Protein AF-A0A973RUU7-F1 (afdb_monomer_lite)

Radius of gyration: 40.28 Å; chains: 1; bounding box: 76×40×116 Å

Secondary structure (DSSP, 8-state):
---SS-SEETTEE-SSEEE-TT-BTTTBSEEEETTS-EEESS----S----SS-EEEESSS--TT-EEEEEESS-EE-TTS-EE-SEEEEE-TTS-EEEEE-TTS------TTSS--------TT------------SSS-----------SS-TTS------------S-S--PPP--------SS--TT-------SSS----------TTS---------PPTT-----PPPPEEPPBPTTEEEESSS--EEEE-TTSEEEEE-EEEE-SEE-TTEE-BSSPPPGGG--SS-EEEEEEETTTEEEEEEE-TTS-EEEEESS-EES-EEE-TT-EEE--

Foldseek 3Di:
DDPPDHQDDVPAGPDQWDWDPPDDPLPDTKIQGRVRDIDGPDDDDPPDDPPDDKDWDFDGDDAELRTAKIAHCAWDADPRGQTDGHGIWGADSRSHTDADDHPPDHGQGPCVPPPDDGDDDDPPDDDDPPQDDDPPDPDPDDDDGWDFDDPPPDPPDDGDGFDDDPDDPDPDDDDDDGDRDDDDPDPDDVPDDDADADPDPDGDDDDFDDDPPDDGQAQDDDDQDPDPPFPPWDDWDAFAFAPQKDFDDPDGWTWGQGSSQKIFTWGKIKGAFKDAAFAWGGNDADPLSHAAPAWDWGWFAKPPRKTWIWIQHNRRIIGIGIPDIDHTIMDTRRSDMGHND

pLDDT: mean 74.27, std 23.44, range [32.44, 97.94]

Structure (mmCIF, 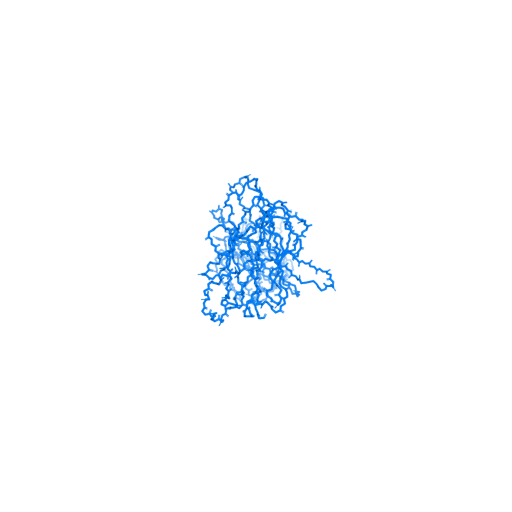N/CA/C/O backbone):
data_AF-A0A973RUU7-F1
#
_entry.id   AF-A0A973RUU7-F1
#
loop_
_atom_site.group_PDB
_atom_site.id
_atom_site.type_symbol
_atom_site.label_atom_id
_atom_site.label_alt_id
_atom_site.label_comp_id
_atom_site.label_asym_id
_atom_site.label_entity_id
_atom_site.label_seq_id
_atom_site.pdbx_PDB_ins_code
_atom_site.Cartn_x
_atom_site.Cartn_y
_atom_site.Cartn_z
_atom_site.occupancy
_atom_site.B_iso_or_equiv
_atom_site.auth_seq_id
_atom_site.auth_comp_id
_atom_site.auth_asym_id
_atom_site.auth_atom_id
_atom_site.pdbx_PDB_model_num
ATOM 1 N N . MET A 1 1 ? -28.116 15.299 70.129 1.00 61.19 1 MET A N 1
ATOM 2 C CA . MET A 1 1 ? -29.495 14.811 70.358 1.00 61.19 1 MET A CA 1
ATOM 3 C C . MET A 1 1 ? -29.500 13.308 70.130 1.00 61.19 1 MET A C 1
ATOM 5 O O . MET A 1 1 ? -29.006 12.887 69.094 1.00 61.19 1 MET A O 1
ATOM 9 N N . ALA A 1 2 ? -29.981 12.508 71.083 1.00 80.25 2 ALA A N 1
ATOM 10 C CA . ALA A 1 2 ? -30.156 11.068 70.884 1.00 80.25 2 ALA A CA 1
ATOM 11 C C . ALA A 1 2 ? -31.482 10.796 70.155 1.00 80.25 2 ALA A C 1
ATOM 13 O O . ALA A 1 2 ? -32.473 11.491 70.395 1.00 80.25 2 ALA A O 1
ATOM 14 N N . PHE A 1 3 ? -31.516 9.797 69.272 1.00 82.31 3 PHE A N 1
ATOM 15 C CA . PHE A 1 3 ? -32.772 9.341 68.677 1.00 82.31 3 PHE A CA 1
ATOM 16 C C . PHE A 1 3 ? -33.687 8.799 69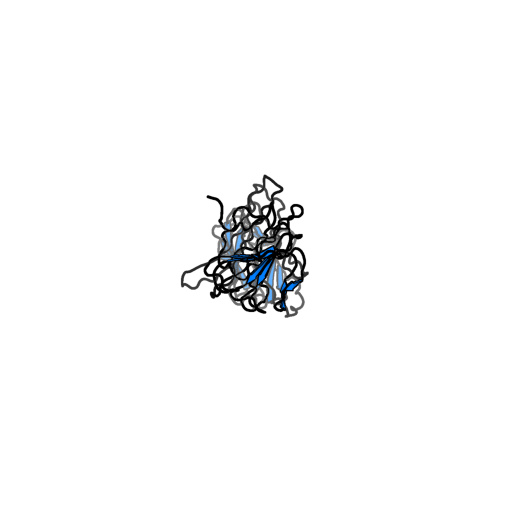.781 1.00 82.31 3 PHE A C 1
ATOM 18 O O . 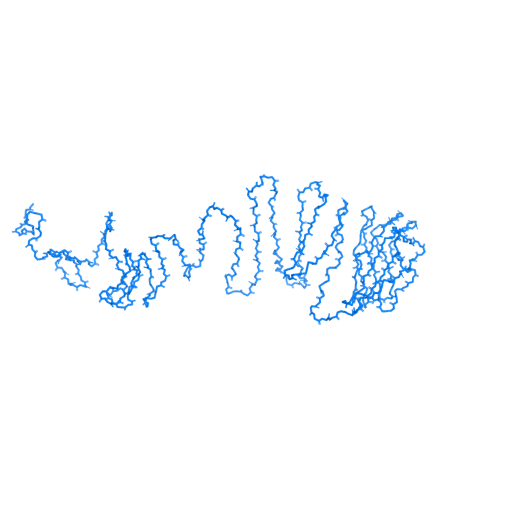PHE A 1 3 ? -33.264 7.954 70.564 1.00 82.31 3 PHE A O 1
ATOM 25 N N . ARG A 1 4 ? -34.960 9.227 69.819 1.00 86.19 4 ARG A N 1
ATOM 26 C CA . ARG A 1 4 ? -35.968 8.632 70.727 1.00 86.19 4 ARG A CA 1
ATOM 27 C C . ARG A 1 4 ? -36.166 7.139 70.473 1.00 86.19 4 ARG A C 1
ATOM 29 O O . ARG A 1 4 ? -36.599 6.413 71.358 1.00 86.19 4 ARG A O 1
ATOM 36 N N . ASN A 1 5 ? -35.860 6.701 69.257 1.00 87.56 5 ASN A N 1
ATOM 37 C CA . ASN A 1 5 ? -35.910 5.317 68.853 1.00 87.56 5 ASN A CA 1
ATOM 38 C C . ASN A 1 5 ? -34.569 4.920 68.223 1.00 87.56 5 ASN A C 1
ATOM 40 O O . ASN A 1 5 ? -34.303 5.249 67.068 1.00 87.56 5 ASN A O 1
ATOM 44 N N . GLN A 1 6 ? -33.707 4.269 69.003 1.00 92.12 6 GLN A N 1
ATOM 45 C CA . GLN A 1 6 ? -32.347 3.954 68.578 1.00 92.12 6 GLN A CA 1
ATOM 46 C C . GLN A 1 6 ? -32.368 2.866 67.483 1.00 92.12 6 GLN A C 1
ATOM 48 O O . GLN A 1 6 ? -32.962 1.803 67.690 1.00 92.12 6 GLN A O 1
ATOM 53 N N . PRO A 1 7 ? -31.759 3.105 66.304 1.00 91.12 7 PRO A N 1
ATOM 54 C CA . PRO A 1 7 ? -31.726 2.102 65.239 1.00 91.12 7 PRO A CA 1
ATOM 55 C C . PRO A 1 7 ? -30.731 0.968 65.527 1.00 91.12 7 PRO A C 1
ATOM 57 O O . PRO A 1 7 ? -30.893 -0.135 65.009 1.00 91.12 7 PRO A O 1
ATOM 60 N N . LEU A 1 8 ? -29.731 1.224 66.374 1.00 93.62 8 LEU A N 1
ATOM 61 C CA . LEU A 1 8 ? -28.644 0.302 66.692 1.00 93.62 8 LEU A CA 1
ATOM 62 C C . LEU A 1 8 ? -28.735 -0.221 68.132 1.00 93.62 8 LEU A C 1
ATOM 64 O O . LEU A 1 8 ? -29.134 0.521 69.030 1.00 93.62 8 LEU A O 1
ATOM 68 N N . ALA A 1 9 ? -28.272 -1.452 68.356 1.00 92.75 9 ALA A N 1
ATOM 69 C CA . ALA A 1 9 ? -27.848 -1.941 69.669 1.00 92.75 9 ALA A CA 1
ATOM 70 C C . ALA A 1 9 ? -26.372 -2.354 69.581 1.00 92.75 9 ALA A C 1
ATOM 72 O O . ALA A 1 9 ? -26.023 -3.344 68.935 1.00 92.75 9 ALA A O 1
ATOM 73 N N . GLY A 1 10 ? -25.492 -1.548 70.179 1.00 91.81 10 GLY A N 1
ATOM 74 C CA . GLY A 1 10 ? -24.055 -1.649 69.922 1.00 91.81 10 GLY A CA 1
ATOM 75 C C . GLY A 1 10 ? -23.749 -1.394 68.441 1.00 91.81 10 GLY A C 1
ATOM 76 O O . GLY A 1 10 ? -24.139 -0.359 67.905 1.00 91.81 10 GLY A O 1
ATOM 77 N N . ASN A 1 11 ? -23.102 -2.363 67.787 1.00 92.38 11 ASN A N 1
ATOM 78 C CA . ASN A 1 11 ? -22.692 -2.286 66.377 1.00 92.38 11 ASN A CA 1
ATOM 79 C C . ASN A 1 11 ? -23.705 -2.911 65.400 1.00 92.38 11 ASN A C 1
ATOM 81 O O . ASN A 1 11 ? -23.421 -3.011 64.209 1.00 92.38 11 ASN A O 1
ATOM 85 N N . TYR A 1 12 ? -24.869 -3.353 65.885 1.00 91.75 12 TYR A N 1
ATOM 86 C CA . TYR A 1 12 ? -25.848 -4.085 65.082 1.00 91.75 12 TYR A CA 1
ATOM 87 C C . TYR A 1 12 ? -27.110 -3.264 64.832 1.00 91.75 12 TYR A C 1
ATOM 89 O O . TYR A 1 12 ? -27.635 -2.619 65.743 1.00 91.75 12 TYR A O 1
ATOM 97 N N . LEU A 1 13 ? -27.643 -3.347 63.611 1.00 92.75 13 LEU A N 1
ATOM 98 C CA . LEU A 1 13 ? -28.957 -2.811 63.269 1.00 92.75 13 LEU A CA 1
ATOM 99 C C . LEU A 1 13 ? -30.054 -3.676 63.912 1.00 92.75 13 LEU A C 1
ATOM 101 O O . LEU A 1 13 ? -30.251 -4.827 63.534 1.00 92.75 13 LEU A O 1
ATOM 105 N N . VAL A 1 14 ? -30.799 -3.123 64.873 1.00 94.31 14 VAL A N 1
ATOM 106 C CA . VAL A 1 14 ? -31.907 -3.833 65.552 1.00 94.31 14 VAL A CA 1
ATOM 107 C C . VAL A 1 14 ? -33.272 -3.492 64.983 1.00 94.31 14 VAL A C 1
ATOM 109 O O . VAL A 1 14 ? -34.281 -4.058 65.395 1.00 94.31 14 VAL A O 1
ATOM 112 N N . ARG A 1 15 ? -33.348 -2.603 63.997 1.00 94.75 15 ARG A N 1
ATOM 113 C CA . ARG A 1 15 ? -34.567 -2.359 63.214 1.00 94.75 15 ARG A CA 1
ATOM 114 C C . ARG A 1 15 ? -34.582 -3.265 61.985 1.00 94.75 15 ARG A C 1
ATOM 116 O O . ARG A 1 15 ? -33.545 -3.811 61.629 1.00 94.75 15 ARG A O 1
ATOM 123 N N . ALA A 1 16 ? -35.759 -3.515 61.413 1.00 94.81 16 ALA A N 1
ATOM 124 C CA . ALA A 1 16 ? -35.856 -4.332 60.201 1.00 94.81 16 ALA A CA 1
ATOM 125 C C . ALA A 1 16 ? -35.124 -3.653 59.031 1.00 94.81 16 ALA A C 1
ATOM 127 O O . ALA A 1 16 ? -34.435 -4.324 58.272 1.00 94.81 16 ALA A O 1
ATOM 128 N N . ALA A 1 17 ? -35.211 -2.320 58.967 1.00 96.38 17 ALA A N 1
ATOM 129 C CA . ALA A 1 17 ? -34.499 -1.480 58.019 1.00 96.38 17 ALA A CA 1
ATOM 130 C C . ALA A 1 17 ? -34.316 -0.047 58.552 1.00 96.38 17 ALA A C 1
ATOM 132 O O . ALA A 1 17 ? -35.011 0.373 59.486 1.00 96.38 17 ALA A O 1
ATOM 133 N N . ILE A 1 18 ? -33.405 0.704 57.932 1.00 96.44 18 ILE A N 1
ATOM 134 C CA . ILE A 1 18 ? -33.376 2.173 57.929 1.00 96.44 18 ILE A CA 1
ATOM 135 C C . ILE A 1 18 ? -33.691 2.603 56.501 1.00 96.44 18 ILE A C 1
ATOM 137 O O . ILE A 1 18 ? -33.004 2.177 55.582 1.00 96.44 18 ILE A O 1
ATOM 141 N N . GLN A 1 19 ? -34.695 3.455 56.315 1.00 96.94 19 GLN A N 1
ATOM 142 C CA . GLN A 1 19 ? -35.144 3.858 54.986 1.00 96.94 19 GLN A CA 1
ATOM 143 C C . GLN A 1 19 ? -35.516 5.338 54.932 1.00 96.94 19 GLN A C 1
ATOM 145 O O . GLN A 1 19 ? -35.855 5.949 55.951 1.00 96.94 19 GLN A O 1
ATOM 150 N N . SER A 1 20 ? -35.479 5.910 53.733 1.00 97.19 20 SER A N 1
ATOM 151 C CA . SER A 1 20 ? -36.020 7.242 53.466 1.00 97.19 20 SER A CA 1
ATOM 152 C C . SER A 1 20 ? -37.540 7.277 53.636 1.00 97.19 20 SER A C 1
ATOM 154 O O . SER A 1 20 ? -38.219 6.281 53.394 1.00 97.19 20 SER A O 1
ATOM 156 N N . ILE A 1 21 ? -38.092 8.453 53.944 1.00 97.31 21 ILE A N 1
ATOM 157 C CA . ILE A 1 21 ? -39.543 8.646 54.106 1.00 97.31 21 ILE A CA 1
ATOM 158 C C . ILE A 1 21 ? -40.359 8.285 52.853 1.00 97.31 21 ILE A C 1
ATOM 160 O O . ILE A 1 21 ? -41.499 7.855 52.965 1.00 97.31 21 ILE A O 1
ATOM 164 N N . ASN A 1 22 ? -39.773 8.441 51.667 1.00 96.31 22 ASN A N 1
ATOM 165 C CA . ASN A 1 22 ? -40.394 8.187 50.369 1.00 96.31 22 ASN A CA 1
ATOM 166 C C . ASN A 1 22 ? -39.932 6.861 49.739 1.00 96.31 22 ASN A C 1
ATOM 168 O O . ASN A 1 22 ? -39.932 6.742 48.513 1.00 96.31 22 ASN A O 1
ATOM 172 N N . TYR A 1 23 ? -39.479 5.898 50.549 1.00 97.19 23 TYR A N 1
ATOM 173 C CA . TYR A 1 23 ? -39.034 4.609 50.026 1.00 97.19 23 TYR A CA 1
ATOM 174 C C . TYR A 1 23 ? -40.201 3.827 49.408 1.00 97.19 23 TYR A C 1
ATOM 176 O O . TYR A 1 23 ? -41.198 3.552 50.076 1.00 97.19 23 TYR A O 1
ATOM 184 N N . VAL A 1 24 ? -40.039 3.460 48.137 1.00 94.81 24 VAL A N 1
ATOM 185 C CA . VAL A 1 24 ? -40.873 2.515 47.391 1.00 94.81 24 VAL A CA 1
ATOM 186 C C . VAL A 1 24 ? -39.917 1.633 46.592 1.00 94.81 24 VAL A C 1
ATOM 188 O O . VAL A 1 24 ? -39.157 2.146 45.771 1.00 94.81 24 VAL A O 1
ATOM 191 N N . GLN A 1 25 ? -39.949 0.323 46.838 1.00 94.19 25 GLN A N 1
ATOM 192 C CA . GLN A 1 25 ? -39.036 -0.645 46.226 1.00 94.19 25 GLN A CA 1
ATOM 193 C C . GLN A 1 25 ? -39.027 -0.546 44.691 1.00 94.19 25 GLN A C 1
ATOM 195 O O . GLN A 1 25 ? -40.081 -0.521 44.054 1.00 94.19 25 GLN A O 1
ATOM 200 N N . GLY A 1 26 ? -37.833 -0.490 44.104 1.00 88.38 26 GLY A N 1
ATOM 201 C CA . GLY A 1 26 ? -37.574 -0.379 42.668 1.00 88.38 26 GLY A CA 1
ATOM 202 C C . GLY A 1 26 ? -37.938 0.969 42.040 1.00 88.38 26 GLY A C 1
ATOM 203 O O . GLY A 1 26 ? -37.830 1.102 40.822 1.00 88.38 26 GLY A O 1
ATOM 204 N N . LEU A 1 27 ? -38.404 1.947 42.828 1.00 90.19 27 LEU A N 1
ATOM 205 C CA . LEU A 1 27 ? -39.000 3.186 42.317 1.00 90.19 27 LEU A CA 1
ATOM 206 C C . LEU A 1 27 ? -38.404 4.453 42.937 1.00 90.19 27 LEU A C 1
ATOM 208 O O . LEU A 1 27 ? -37.897 5.304 42.211 1.00 90.19 27 LEU A O 1
ATOM 212 N N . THR A 1 28 ? -38.497 4.634 44.258 1.00 95.69 28 THR A N 1
ATOM 213 C CA . THR A 1 28 ? -38.076 5.883 44.918 1.00 95.69 28 THR A CA 1
ATOM 214 C C . THR A 1 28 ? -37.420 5.641 46.270 1.00 95.69 28 THR A C 1
ATOM 216 O O . THR A 1 28 ? -37.715 4.675 46.966 1.00 95.69 28 THR A O 1
ATOM 219 N N . GLY A 1 29 ? -36.557 6.573 46.686 1.00 96.62 29 GLY A N 1
ATOM 220 C CA . GLY A 1 29 ? -35.947 6.564 48.015 1.00 96.62 29 GLY A CA 1
ATOM 221 C C . GLY A 1 29 ? -34.765 5.599 48.159 1.00 96.62 29 GLY A C 1
ATOM 222 O O . GLY A 1 29 ? -34.062 5.301 47.193 1.00 96.62 29 GLY A O 1
ATOM 223 N N . TRP A 1 30 ? -34.502 5.177 49.393 1.00 97.62 30 TRP A N 1
ATOM 224 C CA . TRP A 1 30 ? -33.468 4.203 49.733 1.00 97.62 30 TRP A CA 1
ATOM 225 C C . TRP A 1 30 ? -33.828 3.406 50.990 1.00 97.62 30 TRP A C 1
ATOM 227 O O . TRP A 1 30 ? -34.550 3.911 51.854 1.00 97.62 30 TRP A O 1
ATOM 237 N N . THR A 1 31 ? -33.280 2.197 51.113 1.00 97.75 31 THR A N 1
ATOM 238 C CA . THR A 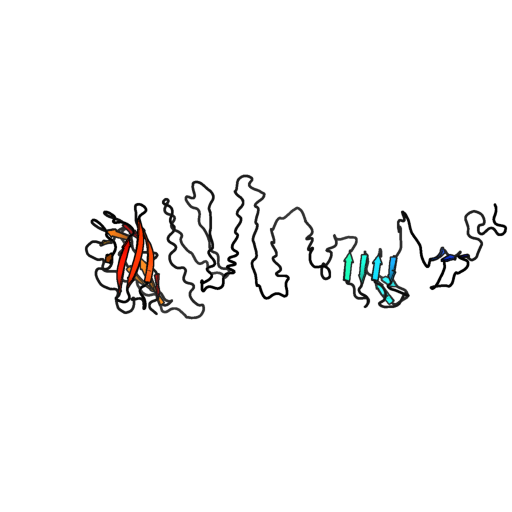1 31 ? -33.337 1.362 52.321 1.00 97.75 31 THR A CA 1
ATOM 239 C C . THR A 1 31 ? -32.002 0.658 52.581 1.00 97.75 31 THR A C 1
ATOM 241 O O . THR A 1 31 ? -31.270 0.329 51.650 1.00 97.75 31 THR A O 1
ATOM 244 N N . ILE A 1 32 ? -31.694 0.415 53.855 1.00 96.94 32 ILE A N 1
ATOM 245 C CA . ILE A 1 32 ? -30.642 -0.486 54.338 1.00 96.94 32 ILE A CA 1
ATOM 246 C C . ILE A 1 32 ? -31.315 -1.461 55.302 1.00 96.94 32 ILE A C 1
ATOM 248 O O . ILE A 1 32 ? -31.778 -1.064 56.377 1.00 96.94 32 ILE A O 1
ATOM 252 N N . ASN A 1 33 ? -31.380 -2.727 54.918 1.00 96.38 33 ASN A N 1
ATOM 253 C CA . ASN A 1 33 ? -32.105 -3.766 55.634 1.00 96.38 33 ASN A CA 1
ATOM 254 C C . ASN A 1 33 ? -31.181 -4.521 56.600 1.00 96.38 33 ASN A C 1
ATOM 256 O O . ASN A 1 33 ? -29.958 -4.556 56.446 1.00 96.38 33 ASN A O 1
ATOM 260 N N . ARG A 1 34 ? -31.768 -5.153 57.622 1.00 94.62 34 ARG A N 1
ATOM 261 C CA . ARG A 1 34 ? -31.019 -5.928 58.629 1.00 94.62 34 ARG A CA 1
ATOM 262 C C . ARG A 1 34 ? -30.284 -7.135 58.042 1.00 94.62 34 ARG A C 1
ATOM 264 O O . ARG A 1 34 ? -29.276 -7.554 58.598 1.00 94.62 34 ARG A O 1
ATOM 271 N N . ASP A 1 35 ? -30.785 -7.685 56.945 1.00 93.88 35 ASP A N 1
ATOM 272 C CA . ASP A 1 35 ? -30.177 -8.818 56.242 1.00 93.88 35 ASP A CA 1
ATOM 273 C C . ASP A 1 35 ? -28.949 -8.430 55.395 1.00 93.88 35 ASP A C 1
ATOM 275 O O . ASP A 1 35 ? -28.329 -9.295 54.783 1.00 93.88 35 ASP A O 1
ATOM 279 N N . GLY A 1 36 ? -28.577 -7.143 55.378 1.00 91.50 36 GLY A N 1
ATOM 280 C CA . GLY A 1 36 ? -27.445 -6.614 54.619 1.00 91.50 36 GLY A CA 1
ATOM 281 C C . GLY A 1 36 ? -27.799 -6.171 53.201 1.00 91.50 36 GLY A C 1
ATOM 282 O O . GLY A 1 36 ? -26.963 -5.549 52.545 1.00 91.50 36 GLY A O 1
ATOM 283 N N . SER A 1 37 ? -29.023 -6.431 52.730 1.00 93.56 37 SER A N 1
ATOM 284 C CA . SER A 1 37 ? -29.492 -5.867 51.467 1.00 93.56 37 SER A CA 1
ATOM 285 C C . SER A 1 37 ? -29.702 -4.359 51.600 1.00 93.56 37 SER A C 1
ATOM 287 O O . SER A 1 37 ? -30.069 -3.835 52.655 1.00 93.56 37 SER A O 1
ATOM 289 N N . ALA A 1 38 ? -29.447 -3.640 50.516 1.00 95.50 38 ALA A N 1
ATOM 290 C CA . ALA A 1 38 ? -29.680 -2.212 50.450 1.00 95.50 38 ALA A CA 1
ATOM 291 C C . ALA A 1 38 ? -30.120 -1.830 49.042 1.00 95.50 38 ALA A C 1
ATOM 293 O O . ALA A 1 38 ? -29.691 -2.431 48.056 1.00 95.50 38 ALA A O 1
ATOM 294 N N . GLU A 1 39 ? -30.962 -0.812 48.960 1.00 95.12 39 GLU A N 1
ATOM 295 C CA . GLU A 1 39 ? -31.453 -0.267 47.706 1.00 95.12 39 GLU A CA 1
ATOM 296 C C . GLU A 1 39 ? -31.326 1.248 47.760 1.00 95.12 39 GLU A C 1
ATOM 298 O O . GLU A 1 39 ? -31.718 1.874 48.745 1.00 95.12 39 GLU A O 1
ATOM 303 N N . PHE A 1 40 ? -30.783 1.842 46.704 1.00 95.81 40 PHE A N 1
ATOM 304 C CA . PHE A 1 40 ? -30.658 3.286 46.579 1.00 95.81 40 PHE A CA 1
ATOM 305 C C . PHE A 1 40 ? -31.116 3.694 45.184 1.00 95.81 40 PHE A C 1
ATOM 307 O O . PHE A 1 40 ? -30.494 3.298 44.201 1.00 95.81 40 PHE A O 1
ATOM 314 N N . ASN A 1 41 ? -32.148 4.534 45.086 1.00 92.56 41 ASN A N 1
ATOM 315 C CA . ASN A 1 41 ? -32.560 5.103 43.799 1.00 92.56 41 ASN A CA 1
ATOM 316 C C . ASN A 1 41 ? -31.479 6.029 43.205 1.00 92.56 41 ASN A C 1
ATOM 318 O O . ASN A 1 41 ? -31.345 6.182 41.995 1.00 92.56 41 ASN A O 1
ATOM 322 N N . SER A 1 42 ? -30.697 6.688 44.061 1.00 89.69 42 SER A N 1
ATOM 323 C CA . SER A 1 42 ? -29.541 7.489 43.657 1.00 89.69 42 SER A CA 1
ATOM 324 C C . SER A 1 42 ? -28.503 7.479 44.768 1.00 89.69 42 SER A C 1
ATOM 326 O O . SER A 1 42 ? -28.818 7.767 45.922 1.00 89.69 42 SER A O 1
ATOM 328 N N . VAL A 1 43 ? -27.258 7.164 44.422 1.00 92.94 43 VAL A N 1
ATOM 329 C CA . VAL A 1 43 ? -26.141 7.152 45.367 1.00 92.94 43 VAL A CA 1
ATOM 330 C C . VAL A 1 43 ? -24.897 7.726 44.702 1.00 92.94 43 VAL A C 1
ATOM 332 O O . VAL A 1 43 ? -24.585 7.420 43.556 1.00 92.94 43 VAL A O 1
ATOM 335 N N . THR A 1 44 ? -24.176 8.583 45.420 1.00 89.38 44 THR A N 1
ATOM 336 C CA . THR A 1 44 ? -22.814 8.978 45.049 1.00 89.38 44 THR A CA 1
ATOM 337 C C . THR A 1 44 ? -21.852 8.203 45.931 1.00 89.38 44 THR A C 1
ATOM 339 O O . THR A 1 44 ? -21.822 8.411 47.143 1.00 89.38 44 THR A O 1
ATOM 342 N N . ILE A 1 45 ? -21.059 7.323 45.329 1.00 87.62 45 ILE A N 1
ATOM 343 C CA . ILE A 1 45 ? -20.068 6.517 46.039 1.00 87.62 45 ILE A CA 1
ATOM 344 C C . ILE A 1 45 ? -18.697 7.180 45.860 1.00 87.62 45 ILE A C 1
ATOM 346 O O . ILE A 1 45 ? -18.250 7.385 44.734 1.00 87.62 45 ILE A O 1
ATOM 350 N N . ARG A 1 46 ? -18.025 7.547 46.958 1.00 87.88 46 ARG A N 1
ATOM 351 C CA . ARG A 1 46 ? -16.704 8.202 46.933 1.00 87.88 46 ARG A CA 1
ATOM 352 C C . ARG A 1 46 ? -15.651 7.287 47.544 1.00 87.88 46 ARG A C 1
ATOM 354 O O . ARG A 1 46 ? -15.865 6.770 48.634 1.00 87.88 46 ARG A O 1
ATOM 361 N N . GLY A 1 47 ? -14.521 7.116 46.856 1.00 82.69 47 GLY A N 1
ATOM 362 C CA . GLY A 1 47 ? -13.373 6.351 47.362 1.00 82.69 47 GLY A CA 1
ATOM 363 C C . GLY A 1 47 ? -13.644 4.862 47.614 1.00 82.69 47 GLY A C 1
ATOM 364 O O . GLY A 1 47 ? -12.936 4.250 48.406 1.00 82.69 47 GLY A O 1
ATOM 365 N N . ALA A 1 48 ? -14.674 4.279 46.996 1.00 75.88 48 ALA A N 1
ATOM 366 C CA . ALA A 1 48 ? -14.995 2.876 47.215 1.00 75.88 48 ALA A CA 1
ATOM 367 C C . ALA A 1 48 ? -14.067 1.939 46.445 1.00 75.88 48 ALA A C 1
ATOM 369 O O . ALA A 1 48 ? -13.638 2.223 45.327 1.00 75.88 48 ALA A O 1
ATOM 370 N N . THR A 1 49 ? -13.839 0.781 47.050 1.00 72.50 49 THR A N 1
ATOM 371 C CA . THR A 1 49 ? -13.265 -0.400 46.415 1.00 72.50 49 THR A CA 1
ATOM 372 C C . THR A 1 49 ? -14.300 -1.515 46.490 1.00 72.50 49 THR A C 1
ATOM 374 O O . THR A 1 49 ? -14.826 -1.827 47.559 1.00 72.50 49 THR A O 1
ATOM 377 N N . THR A 1 50 ? -14.635 -2.114 45.352 1.00 73.25 50 THR A N 1
ATOM 378 C CA . THR A 1 50 ? -15.414 -3.352 45.316 1.00 73.25 50 THR A CA 1
ATOM 379 C C . THR A 1 50 ? -14.449 -4.507 45.563 1.00 73.25 50 THR A C 1
ATOM 381 O O . THR A 1 50 ? -13.755 -4.959 44.662 1.00 73.25 50 THR A O 1
ATOM 384 N N . SER A 1 51 ? -14.340 -4.947 46.819 1.00 68.75 51 SER A N 1
ATOM 385 C CA . SER A 1 51 ? -13.397 -6.012 47.199 1.00 68.75 51 SER A CA 1
ATOM 386 C C . SER A 1 51 ? -13.832 -7.387 46.672 1.00 68.75 51 SER A C 1
ATOM 388 O O . SER A 1 51 ? -12.991 -8.226 46.360 1.00 68.75 51 SER A O 1
ATOM 390 N N . GLN A 1 52 ? -15.146 -7.622 46.545 1.00 77.62 52 GLN A N 1
ATOM 391 C CA . GLN A 1 52 ? -15.729 -8.881 46.069 1.00 77.62 52 GLN A CA 1
ATOM 392 C C . GLN A 1 52 ? -17.102 -8.643 45.424 1.00 77.62 52 GLN A C 1
ATOM 394 O O . GLN A 1 52 ? -17.796 -7.686 45.768 1.00 77.62 52 GLN A O 1
ATOM 399 N N . GLY A 1 53 ? -17.506 -9.547 44.529 1.00 86.44 53 GLY A N 1
ATOM 400 C CA . GLY A 1 53 ? -18.855 -9.598 43.961 1.00 86.44 53 GLY A CA 1
ATOM 401 C C . GLY A 1 53 ? -18.939 -9.240 42.479 1.00 86.44 53 GLY A C 1
ATOM 402 O O . GLY A 1 53 ? -17.934 -9.024 41.808 1.00 86.44 53 GLY A O 1
ATOM 403 N N . VAL A 1 54 ? -20.170 -9.217 41.973 1.00 91.81 54 VAL A N 1
ATOM 404 C CA . VAL A 1 54 ? -20.502 -8.892 40.583 1.00 91.81 54 VAL A CA 1
ATOM 405 C C . VAL A 1 54 ? -21.166 -7.517 40.556 1.00 91.81 54 VAL A C 1
ATOM 407 O O . VAL A 1 54 ? -22.119 -7.283 41.297 1.00 91.81 54 VAL A O 1
ATOM 410 N N . SER A 1 55 ? -20.682 -6.608 39.711 1.00 93.38 55 SER A N 1
ATOM 411 C CA . SER A 1 55 ? -21.355 -5.331 39.432 1.00 93.38 55 SER A CA 1
ATOM 412 C C . SER A 1 55 ? -22.050 -5.413 38.081 1.00 93.38 55 SER A C 1
ATOM 414 O O . SER A 1 55 ? -21.389 -5.595 37.060 1.00 93.38 55 SER A O 1
ATOM 416 N N . LEU A 1 56 ? -23.377 -5.304 38.084 1.00 94.19 56 LEU A N 1
ATOM 417 C CA . LEU A 1 56 ? -24.220 -5.370 36.891 1.00 94.19 56 LEU A CA 1
ATOM 418 C C . LEU A 1 56 ? -24.909 -4.023 36.693 1.00 94.19 56 LEU A C 1
ATOM 420 O O . LEU A 1 56 ? -25.514 -3.492 37.625 1.00 94.19 56 LEU A O 1
ATOM 424 N N . TYR A 1 57 ? -24.823 -3.486 35.482 1.00 94.38 57 TYR A N 1
ATOM 425 C CA . TYR A 1 57 ? -25.408 -2.203 35.112 1.00 94.38 57 TYR A CA 1
ATOM 426 C C . TYR A 1 57 ? -26.455 -2.434 34.029 1.00 94.38 57 TYR A C 1
ATOM 428 O O . TYR A 1 57 ? -26.173 -3.105 33.036 1.00 94.38 57 TYR A O 1
ATOM 436 N N . TYR A 1 58 ? -27.643 -1.860 34.209 1.00 94.12 58 TYR A N 1
ATOM 437 C CA . TYR A 1 58 ? -28.778 -2.007 33.297 1.00 94.12 58 TYR A CA 1
ATOM 438 C C . TYR A 1 58 ? -29.212 -0.648 32.757 1.00 94.12 58 TYR A C 1
ATOM 440 O O . TYR A 1 58 ? -29.090 0.370 33.440 1.00 94.12 58 TYR A O 1
ATOM 448 N N . ASN A 1 59 ? -29.763 -0.642 31.548 1.00 92.62 59 ASN A N 1
ATOM 449 C CA . ASN A 1 59 ? -30.515 0.491 31.029 1.00 92.62 59 ASN A CA 1
ATOM 450 C C . ASN A 1 59 ? -32.003 0.312 31.374 1.00 92.62 59 ASN A C 1
ATOM 452 O O . ASN A 1 59 ? -32.733 -0.368 30.656 1.00 92.62 59 ASN A O 1
ATOM 456 N N . GLY A 1 60 ? -32.439 0.891 32.495 1.00 90.12 60 GLY A N 1
ATOM 457 C CA . GLY A 1 60 ? -33.810 0.774 33.003 1.00 90.12 60 GLY A CA 1
ATOM 458 C C . GLY A 1 60 ? -33.986 -0.338 34.043 1.00 90.12 60 GLY A C 1
ATOM 459 O O . GLY A 1 60 ? -33.040 -0.707 34.740 1.00 90.12 60 GLY A O 1
ATOM 460 N N . ALA A 1 61 ? -35.216 -0.847 34.177 1.00 87.94 61 ALA A N 1
ATOM 461 C CA . ALA A 1 61 ? -35.526 -1.925 35.113 1.00 87.94 61 ALA A CA 1
ATOM 462 C C . ALA A 1 61 ? -34.761 -3.212 34.732 1.00 87.94 61 ALA A C 1
ATOM 464 O O . ALA A 1 61 ? -34.738 -3.566 33.546 1.00 87.94 61 ALA A O 1
ATOM 465 N N . PRO A 1 62 ? -34.154 -3.926 35.699 1.00 92.94 62 PRO A N 1
ATOM 466 C CA . PRO A 1 62 ? -33.474 -5.186 35.424 1.00 92.94 62 PRO A CA 1
ATOM 467 C C . PRO A 1 62 ? -34.404 -6.216 34.765 1.00 92.94 62 PRO A C 1
ATOM 469 O O . PRO A 1 62 ? -35.448 -6.573 35.306 1.00 92.94 62 PRO A O 1
ATOM 472 N N . ALA A 1 63 ? -34.022 -6.668 33.573 1.00 93.69 63 ALA A N 1
ATOM 473 C CA . ALA A 1 63 ? -34.714 -7.676 32.776 1.00 93.69 63 ALA A CA 1
ATOM 474 C C . ALA A 1 63 ? -33.719 -8.320 31.794 1.00 93.69 63 ALA A C 1
ATOM 476 O O . ALA A 1 63 ? -32.610 -7.806 31.604 1.00 93.69 63 ALA A O 1
ATOM 477 N N . ASN A 1 64 ? -34.103 -9.429 31.157 1.00 94.00 64 ASN A N 1
ATOM 478 C CA . ASN A 1 64 ? -33.284 -10.049 30.114 1.00 94.00 64 ASN A CA 1
ATOM 479 C C . ASN A 1 64 ? -33.089 -9.079 28.932 1.00 94.00 64 ASN A C 1
ATOM 481 O O . ASN A 1 64 ? -34.063 -8.518 28.432 1.00 94.00 64 ASN A O 1
ATOM 485 N N . GLY A 1 65 ? -31.847 -8.878 28.496 1.00 92.50 65 GLY A N 1
ATOM 486 C CA . GLY A 1 65 ? -31.470 -7.963 27.412 1.00 92.50 65 GLY A CA 1
ATOM 487 C C . GLY A 1 65 ? -31.200 -6.514 27.836 1.00 92.50 65 GLY A C 1
ATOM 488 O O . GLY A 1 65 ? -30.641 -5.759 27.045 1.00 92.50 65 GLY A O 1
ATOM 489 N N . ASN A 1 66 ? -31.523 -6.124 29.076 1.00 94.44 66 ASN A N 1
ATOM 490 C CA . ASN A 1 66 ? -31.333 -4.743 29.549 1.00 94.44 66 ASN A CA 1
ATOM 491 C C . ASN A 1 66 ? -29.947 -4.474 30.158 1.00 94.44 66 ASN A C 1
ATOM 493 O O . ASN A 1 66 ? -29.641 -3.324 30.480 1.00 94.44 66 ASN A O 1
ATOM 497 N N . MET A 1 67 ? -29.119 -5.502 30.368 1.00 95.25 67 MET A N 1
ATOM 498 C CA . MET A 1 67 ? -27.760 -5.335 30.893 1.00 95.25 67 MET A CA 1
ATOM 499 C C . MET A 1 67 ? -26.891 -4.603 29.863 1.00 95.25 67 MET A C 1
ATOM 501 O O . MET A 1 67 ? -26.836 -5.026 28.717 1.00 95.25 67 MET A O 1
ATOM 505 N N . ILE A 1 68 ? -26.212 -3.526 30.272 1.00 95.25 68 ILE A N 1
ATOM 506 C CA . ILE A 1 68 ? -25.323 -2.701 29.427 1.00 95.25 68 ILE A CA 1
ATOM 507 C C . ILE A 1 68 ? -23.851 -2.804 29.824 1.00 95.25 68 ILE A C 1
ATOM 509 O O . ILE A 1 68 ? -22.974 -2.557 28.997 1.00 95.25 68 ILE A O 1
ATOM 513 N N . ALA A 1 69 ? -23.558 -3.205 31.064 1.00 95.12 69 ALA A N 1
ATOM 514 C CA . ALA A 1 69 ? -22.201 -3.520 31.488 1.00 95.12 69 ALA A CA 1
ATOM 515 C C . ALA A 1 69 ? -22.174 -4.534 32.637 1.00 95.12 69 ALA A C 1
ATOM 517 O O . ALA A 1 69 ? -23.092 -4.591 33.456 1.00 95.12 69 ALA A O 1
ATOM 518 N N . SER A 1 70 ? -21.089 -5.302 32.722 1.00 95.19 70 SER A N 1
ATOM 519 C CA . SER A 1 70 ? -20.812 -6.218 33.831 1.00 95.19 70 SER A CA 1
ATOM 520 C C . SER A 1 70 ? -19.345 -6.148 34.241 1.00 95.19 70 SER A C 1
ATOM 522 O O . SER A 1 70 ? -18.478 -6.103 33.372 1.00 95.19 70 SER A O 1
ATOM 524 N N . ILE A 1 71 ? -19.069 -6.200 35.542 1.00 93.44 71 ILE A N 1
ATOM 525 C CA . ILE A 1 71 ? -17.732 -6.389 36.119 1.00 93.44 71 ILE A CA 1
ATOM 526 C C . ILE A 1 71 ? -17.822 -7.593 37.054 1.00 93.44 71 ILE A C 1
ATOM 528 O O . ILE A 1 71 ? -18.485 -7.508 38.091 1.00 93.44 71 ILE A O 1
ATOM 532 N N . ALA A 1 72 ? -17.208 -8.716 36.680 1.00 93.00 72 ALA A N 1
ATOM 533 C CA . ALA A 1 72 ? -17.361 -9.974 37.408 1.00 93.00 72 ALA A CA 1
ATOM 534 C C . ALA A 1 72 ? -16.029 -10.731 37.574 1.00 93.00 72 ALA A C 1
ATOM 536 O O . ALA A 1 72 ? -15.283 -10.881 36.607 1.00 93.00 72 ALA A O 1
ATOM 537 N N . PRO A 1 73 ? -15.729 -11.285 38.763 1.00 91.19 73 PRO A N 1
ATOM 538 C CA . PRO A 1 73 ? -14.537 -12.108 38.976 1.00 91.19 73 PRO A CA 1
ATOM 539 C C . PRO A 1 73 ? -14.649 -13.507 38.346 1.00 91.19 73 PRO A C 1
ATOM 541 O O . PRO A 1 73 ? -13.630 -14.167 38.162 1.00 91.19 73 PRO A O 1
ATOM 544 N N . ALA A 1 74 ? -15.861 -13.952 38.000 1.00 92.38 74 ALA A N 1
ATOM 545 C CA . ALA A 1 74 ? -16.152 -15.203 37.306 1.00 92.38 74 ALA A CA 1
ATOM 546 C C . ALA A 1 74 ? -17.359 -15.012 36.372 1.00 92.38 74 ALA A C 1
ATOM 548 O O . ALA A 1 74 ? -18.198 -14.144 36.616 1.00 92.38 74 ALA A O 1
ATOM 549 N N . ALA A 1 75 ? -17.451 -15.818 35.313 1.00 95.00 75 ALA A N 1
ATOM 550 C CA . ALA A 1 75 ? -18.619 -15.816 34.435 1.00 95.00 75 ALA A CA 1
ATOM 551 C C . ALA A 1 75 ? -19.856 -16.390 35.150 1.00 95.00 75 ALA A C 1
ATOM 553 O O . ALA A 1 75 ? -19.727 -17.263 36.010 1.00 95.00 75 ALA A O 1
ATOM 554 N N . GLY A 1 76 ? -21.052 -15.936 34.773 1.00 95.62 76 GLY A N 1
ATOM 555 C CA . GLY A 1 76 ? -22.304 -16.381 35.383 1.00 95.62 76 GLY A CA 1
ATOM 556 C C . GLY A 1 76 ? -23.554 -15.902 34.646 1.00 95.62 76 GLY A C 1
ATOM 557 O O . GLY A 1 76 ? -23.500 -15.412 33.517 1.00 95.62 76 GLY A O 1
ATOM 558 N N . THR A 1 77 ? -24.705 -16.078 35.288 1.00 96.19 77 THR A N 1
ATOM 559 C CA . THR A 1 77 ? -26.013 -15.593 34.824 1.00 96.19 77 THR A CA 1
ATOM 560 C C . THR A 1 77 ? -26.713 -14.917 35.995 1.00 96.19 77 THR A C 1
ATOM 562 O O . THR A 1 77 ? -26.608 -15.392 37.127 1.00 96.19 77 THR A O 1
ATOM 565 N N . ASP A 1 78 ? -27.340 -13.767 35.763 1.00 95.25 78 ASP A N 1
ATOM 566 C CA . ASP A 1 78 ? -28.086 -13.058 36.806 1.00 95.25 78 ASP A CA 1
ATOM 567 C C . ASP A 1 78 ? -29.475 -13.691 37.048 1.00 95.25 78 ASP A C 1
ATOM 569 O O . ASP A 1 78 ? -29.867 -14.657 36.392 1.00 95.25 78 ASP A O 1
ATOM 573 N N . ALA A 1 79 ? -30.246 -13.137 37.988 1.00 94.25 79 ALA A N 1
ATOM 574 C CA . ALA A 1 79 ? -31.604 -13.605 38.282 1.00 94.25 79 ALA A CA 1
ATOM 575 C C . ALA A 1 79 ? -32.619 -13.342 37.146 1.00 94.25 79 ALA A C 1
ATOM 577 O O . ALA A 1 79 ? -33.738 -13.849 37.200 1.00 94.25 79 ALA A O 1
ATOM 578 N N . TYR A 1 80 ? -32.243 -12.560 36.132 1.00 94.25 80 TYR A N 1
ATOM 579 C CA . TYR A 1 80 ? -33.086 -12.161 35.005 1.00 94.25 80 TYR A CA 1
ATOM 580 C C . TYR A 1 80 ? -32.725 -12.899 33.704 1.00 94.25 80 TYR A C 1
ATOM 582 O O . TYR A 1 80 ? -33.373 -12.674 32.684 1.00 94.25 80 TYR A O 1
ATOM 590 N N . GLY A 1 81 ? -31.727 -13.791 33.729 1.00 95.44 81 GLY A N 1
ATOM 591 C CA . GLY A 1 81 ? -31.284 -14.588 32.582 1.00 95.44 81 GLY A CA 1
ATOM 592 C C . GLY A 1 81 ? -30.162 -13.965 31.742 1.00 95.44 81 GLY A C 1
ATOM 593 O O . GLY A 1 81 ? -29.789 -14.552 30.725 1.00 95.44 81 GLY A O 1
ATOM 594 N N . ASN A 1 82 ? -29.584 -12.826 32.140 1.00 94.44 82 ASN A N 1
ATOM 595 C CA . ASN A 1 82 ? -28.474 -12.216 31.405 1.00 94.44 82 ASN A CA 1
ATOM 596 C C . ASN A 1 82 ? -27.154 -12.938 31.707 1.00 94.44 82 ASN A C 1
ATOM 598 O O . ASN A 1 82 ? -26.723 -13.018 32.859 1.00 94.44 82 ASN A O 1
ATOM 602 N N . ALA A 1 83 ? -26.469 -13.416 30.666 1.00 95.19 83 ALA A N 1
ATOM 603 C CA . ALA A 1 83 ? -25.169 -14.068 30.797 1.00 95.19 83 ALA A CA 1
ATOM 604 C C . ALA A 1 83 ? -24.012 -13.055 30.787 1.00 95.19 83 ALA A C 1
ATOM 606 O O . ALA A 1 83 ? -23.798 -12.360 29.788 1.00 95.19 83 ALA A O 1
ATOM 607 N N . TYR A 1 84 ? -23.179 -13.057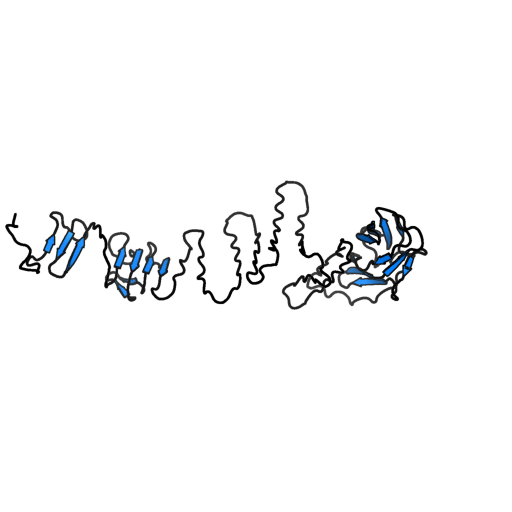 31.828 1.00 94.94 84 TYR A N 1
ATOM 608 C CA . TYR A 1 84 ? -21.987 -12.208 31.934 1.00 94.94 84 TYR A CA 1
ATOM 609 C C . TYR A 1 84 ? -20.684 -13.028 31.968 1.00 94.94 84 TYR A C 1
ATOM 611 O O . TYR A 1 84 ? -20.658 -14.125 32.527 1.00 94.94 84 TYR A O 1
ATOM 619 N N . PRO A 1 85 ? -19.594 -12.557 31.335 1.00 94.00 85 PRO A N 1
ATOM 620 C CA . PRO A 1 85 ? -18.289 -13.207 31.385 1.00 94.00 85 PRO A CA 1
ATOM 621 C C . PRO A 1 85 ? -17.513 -12.813 32.648 1.00 94.00 85 PRO A C 1
ATOM 623 O O . PRO A 1 85 ? -17.885 -11.884 33.359 1.00 94.00 85 PRO A O 1
ATOM 626 N N . GLN A 1 86 ? -16.392 -13.493 32.881 1.00 92.38 86 GLN A N 1
ATOM 627 C CA . GLN A 1 86 ? -15.338 -12.989 33.757 1.00 92.38 86 GLN A CA 1
ATOM 628 C C . GLN A 1 86 ? -14.702 -11.728 33.139 1.00 92.38 86 GLN A C 1
ATOM 630 O O . GLN A 1 86 ? -14.499 -11.667 31.926 1.00 92.38 86 GLN A O 1
ATOM 635 N N . GLY A 1 87 ? -14.363 -10.747 33.976 1.00 91.19 87 GLY A N 1
ATOM 636 C CA . GLY A 1 87 ? -13.774 -9.469 33.579 1.00 91.19 87 GLY A CA 1
ATOM 637 C C . GLY A 1 87 ? -14.800 -8.342 33.451 1.00 91.19 87 GLY A C 1
ATOM 638 O O . GLY A 1 87 ? -15.852 -8.365 34.095 1.00 91.19 87 GLY A O 1
ATOM 639 N N . ILE A 1 88 ? -14.471 -7.336 32.639 1.00 91.75 88 ILE A N 1
ATOM 640 C CA . ILE A 1 88 ? -15.360 -6.215 32.309 1.00 91.75 88 ILE A CA 1
ATOM 641 C C . ILE A 1 88 ? -15.958 -6.474 30.924 1.00 91.75 88 ILE A C 1
ATOM 643 O O . ILE A 1 88 ? -15.233 -6.785 29.980 1.00 91.75 88 ILE A O 1
ATOM 647 N N . ALA A 1 89 ? -17.271 -6.333 30.785 1.00 92.06 89 ALA A N 1
ATOM 648 C CA . ALA A 1 89 ? -17.949 -6.432 29.498 1.00 92.06 89 ALA A CA 1
ATOM 649 C C . ALA A 1 89 ? -18.962 -5.306 29.320 1.00 92.06 89 ALA A C 1
ATOM 651 O O . ALA A 1 89 ? -19.581 -4.873 30.293 1.00 92.06 89 ALA A O 1
ATOM 652 N N . THR A 1 90 ? -19.143 -4.869 28.075 1.00 93.88 90 THR A N 1
ATOM 653 C CA . THR A 1 90 ? -20.223 -3.963 27.663 1.00 93.88 90 THR A CA 1
ATOM 654 C C . THR A 1 90 ? -21.159 -4.673 26.695 1.00 93.88 90 THR A C 1
ATOM 656 O O . THR A 1 90 ? -20.756 -5.607 25.994 1.00 93.88 90 THR A O 1
ATOM 659 N N . TYR A 1 91 ? -22.416 -4.241 26.672 1.00 91.38 91 TYR A N 1
ATOM 660 C CA . TYR A 1 91 ? -23.469 -4.822 25.848 1.00 91.38 91 TYR A CA 1
ATOM 661 C C . TYR A 1 91 ? -24.250 -3.706 25.154 1.00 91.38 91 TYR A C 1
ATOM 663 O O . TYR A 1 91 ? -24.412 -2.612 25.703 1.00 91.38 91 TYR A O 1
ATOM 671 N N . ASN A 1 92 ? -24.768 -3.982 23.960 1.00 87.62 92 ASN A N 1
ATOM 672 C CA . ASN A 1 92 ? -25.740 -3.103 23.320 1.00 87.62 92 ASN A CA 1
ATOM 673 C C . ASN A 1 92 ? -27.137 -3.281 23.944 1.00 87.62 92 ASN A C 1
ATOM 675 O O . ASN A 1 92 ? -27.380 -4.203 24.719 1.00 87.62 92 ASN A O 1
ATOM 679 N N . GLY A 1 93 ? -28.090 -2.427 23.557 1.00 79.00 93 GLY A N 1
ATOM 680 C CA . GLY A 1 93 ? -29.479 -2.493 24.037 1.00 79.00 93 GLY A CA 1
ATOM 681 C C . GLY A 1 93 ? -30.266 -3.755 23.645 1.00 79.00 93 GLY A C 1
ATOM 682 O O . GLY A 1 93 ? -31.452 -3.825 23.938 1.00 79.00 93 GLY A O 1
ATOM 683 N N . ALA A 1 94 ? -29.640 -4.727 22.971 1.00 82.00 94 ALA A N 1
ATOM 684 C CA . ALA A 1 94 ? -30.200 -6.047 22.680 1.00 82.00 94 ALA A CA 1
ATOM 685 C C . ALA A 1 94 ? -29.536 -7.166 23.514 1.00 82.00 94 ALA A C 1
ATOM 687 O O . ALA A 1 94 ? -29.729 -8.345 23.221 1.00 82.00 94 ALA A O 1
ATOM 688 N N . GLY A 1 95 ? -28.714 -6.823 24.514 1.00 77.00 95 GLY A N 1
ATOM 689 C CA . GLY A 1 95 ? -27.967 -7.791 25.324 1.00 77.00 95 GLY A CA 1
ATOM 690 C C . GLY A 1 95 ? -26.818 -8.476 24.575 1.00 77.00 95 GLY A C 1
ATOM 691 O O . GLY A 1 95 ? -26.237 -9.439 25.079 1.00 77.00 95 GLY A O 1
ATOM 692 N N . VAL A 1 96 ? -26.463 -7.999 23.377 1.00 82.94 96 VAL A N 1
ATOM 693 C CA . VAL A 1 96 ? -25.323 -8.517 22.610 1.00 82.94 96 VAL A CA 1
ATOM 694 C C . VAL A 1 96 ? -24.049 -7.851 23.111 1.00 82.94 96 VAL A C 1
ATOM 696 O O . VAL A 1 96 ? -23.980 -6.630 23.231 1.00 82.94 96 VAL A O 1
ATOM 699 N N . ARG A 1 97 ? -23.026 -8.660 23.385 1.00 81.44 97 ARG A N 1
ATOM 700 C CA . ARG A 1 97 ? -21.715 -8.204 23.869 1.00 81.44 97 ARG A CA 1
ATOM 701 C C . ARG A 1 97 ? -21.018 -7.339 22.816 1.00 81.44 97 ARG A C 1
ATOM 703 O O . ARG A 1 97 ? -20.856 -7.778 21.683 1.00 81.44 97 ARG A O 1
ATOM 710 N N . THR A 1 98 ? -20.583 -6.144 23.210 1.00 83.69 98 THR A N 1
ATOM 711 C CA . THR A 1 98 ? -19.888 -5.168 22.347 1.00 83.69 98 THR A CA 1
ATOM 712 C C . THR A 1 98 ? -18.424 -4.955 22.720 1.00 83.69 98 THR A C 1
ATOM 714 O O . THR A 1 98 ? -17.685 -4.365 21.945 1.00 83.69 98 THR A O 1
ATOM 717 N N . GLY A 1 99 ? -17.985 -5.420 23.890 1.00 74.56 99 GLY A N 1
ATOM 718 C CA . GLY A 1 99 ? -16.587 -5.327 24.307 1.00 74.56 99 GLY A CA 1
ATOM 719 C C . GLY A 1 99 ? -16.277 -6.268 25.464 1.00 74.56 99 GLY A C 1
ATOM 720 O O . GLY A 1 99 ? -17.131 -6.497 26.324 1.00 74.56 99 GLY A O 1
ATOM 721 N N . LEU A 1 100 ? -15.062 -6.821 25.477 1.00 73.50 100 LEU A N 1
ATOM 722 C CA . LEU A 1 100 ? -14.562 -7.722 26.516 1.00 73.50 100 LEU A CA 1
ATOM 723 C C . LEU A 1 100 ? -13.175 -7.278 26.979 1.00 73.50 100 LEU A C 1
ATOM 725 O O . LEU A 1 100 ? -12.251 -7.150 26.183 1.00 73.50 100 LEU A O 1
ATOM 729 N N . TRP A 1 101 ? -13.029 -7.107 28.286 1.00 74.06 101 TRP A N 1
ATOM 730 C CA . TRP A 1 101 ? -11.767 -6.875 28.976 1.00 74.06 101 TRP A CA 1
ATOM 731 C C . TRP A 1 101 ? -11.576 -8.002 29.980 1.00 74.06 101 TRP A C 1
ATOM 733 O O . TRP A 1 101 ? -12.113 -7.965 31.091 1.00 74.06 101 TRP A O 1
ATOM 743 N N . ASN A 1 102 ? -10.833 -9.033 29.587 1.00 70.00 102 ASN A N 1
ATOM 744 C CA . ASN A 1 102 ? -10.509 -10.113 30.505 1.00 70.00 102 ASN A CA 1
ATOM 745 C C . ASN A 1 102 ? -9.347 -9.683 31.414 1.00 70.00 102 ASN A C 1
ATOM 747 O O . ASN A 1 102 ? -8.287 -9.279 30.933 1.00 70.00 102 ASN A O 1
ATOM 751 N N . MET A 1 103 ? -9.530 -9.770 32.731 1.00 58.91 103 MET A N 1
ATOM 752 C CA . MET A 1 103 ? -8.498 -9.427 33.714 1.00 58.91 103 MET A CA 1
ATOM 753 C C . MET A 1 103 ? -7.450 -10.549 33.783 1.00 58.91 103 MET A C 1
ATOM 755 O O . MET A 1 103 ? -7.441 -11.361 34.699 1.00 58.91 103 MET A O 1
ATOM 759 N N . GLY A 1 104 ? -6.595 -10.620 32.765 1.00 60.06 104 GLY A N 1
ATOM 760 C CA . GLY A 1 104 ? -5.547 -11.640 32.629 1.00 60.06 104 GLY A CA 1
ATOM 761 C C . GLY A 1 104 ? -4.810 -11.603 31.288 1.00 60.06 104 GLY A C 1
ATOM 762 O O . GLY A 1 104 ? -3.772 -12.239 31.131 1.00 60.06 104 GLY A O 1
ATOM 763 N N . THR A 1 105 ? -5.310 -10.841 30.316 1.00 54.44 105 THR A N 1
ATOM 764 C CA . THR A 1 105 ? -4.673 -10.633 29.011 1.00 54.44 105 THR A CA 1
ATOM 765 C C . THR A 1 105 ? -4.976 -9.195 28.601 1.00 54.44 105 THR A C 1
ATOM 767 O O . THR A 1 105 ? -6.127 -8.778 28.706 1.00 54.44 105 THR A O 1
ATOM 770 N N . PHE A 1 106 ? -3.958 -8.407 28.232 1.00 51.53 106 PHE A N 1
ATOM 771 C CA . PHE A 1 106 ? -4.134 -6.992 27.879 1.00 51.53 106 PHE A CA 1
ATOM 772 C C . PHE A 1 106 ? -5.254 -6.845 26.845 1.00 51.53 106 PHE A C 1
ATOM 774 O O . PHE A 1 106 ? -5.227 -7.486 25.798 1.00 51.53 106 PHE A O 1
ATOM 781 N N . ALA A 1 107 ? -6.262 -6.047 27.181 1.00 50.44 107 ALA A N 1
ATOM 782 C CA . ALA A 1 107 ? -7.454 -5.921 26.371 1.00 50.44 107 ALA A CA 1
ATOM 783 C C . ALA A 1 107 ? -7.175 -5.104 25.112 1.00 50.44 107 ALA A C 1
ATOM 785 O O . ALA A 1 107 ? -6.716 -3.962 25.172 1.00 50.44 107 ALA A O 1
ATOM 786 N N . THR A 1 108 ? -7.523 -5.686 23.975 1.00 47.12 108 THR A N 1
ATOM 787 C CA . THR A 1 108 ? -7.722 -4.954 22.733 1.00 47.12 108 THR A CA 1
ATOM 788 C C . THR A 1 108 ? -9.108 -4.319 22.810 1.00 47.12 108 THR A C 1
ATOM 790 O O . THR A 1 108 ? -10.118 -5.019 22.862 1.00 47.12 108 THR A O 1
ATOM 793 N N . ILE A 1 109 ? -9.164 -2.989 22.877 1.00 54.12 109 ILE A N 1
ATOM 794 C CA . ILE A 1 109 ? -10.411 -2.248 22.670 1.00 54.12 109 ILE A CA 1
ATOM 795 C C . ILE A 1 109 ? -10.782 -2.457 21.208 1.00 54.12 109 ILE A C 1
ATOM 797 O O . ILE A 1 109 ? -10.071 -1.968 20.338 1.00 54.12 109 ILE A O 1
ATOM 801 N N . ASP A 1 110 ? -11.851 -3.203 20.947 1.00 45.69 110 ASP A N 1
ATOM 802 C CA . ASP A 1 110 ? -12.388 -3.382 19.600 1.00 45.69 110 ASP A CA 1
ATOM 803 C C . ASP A 1 110 ? -13.039 -2.056 19.141 1.00 45.69 110 ASP A C 1
ATOM 805 O O . ASP A 1 110 ? -14.034 -1.627 19.737 1.00 45.69 110 ASP A O 1
ATOM 809 N N . PRO A 1 111 ? -12.477 -1.336 18.152 1.00 46.09 111 PRO A N 1
ATOM 810 C CA . PRO A 1 111 ? -12.854 0.046 17.857 1.00 46.09 111 PRO A CA 1
ATOM 811 C C . PRO A 1 111 ? -14.084 0.179 16.938 1.00 46.09 111 PRO A C 1
ATOM 813 O O . PRO A 1 111 ? -14.275 1.219 16.310 1.00 46.09 111 PRO A O 1
ATOM 816 N N . VAL A 1 112 ? -14.962 -0.825 16.836 1.00 46.50 112 VAL A N 1
ATOM 817 C CA . VAL A 1 112 ? -16.000 -0.856 15.776 1.00 46.50 112 VAL A CA 1
ATOM 818 C C . VAL A 1 112 ? -17.093 0.223 15.909 1.00 46.50 112 VAL A C 1
ATOM 820 O O . VAL A 1 112 ? -17.901 0.376 14.998 1.00 46.50 112 VAL A O 1
ATOM 823 N N . SER A 1 113 ? -17.131 1.042 16.967 1.00 48.28 113 SER A N 1
ATOM 824 C CA . SER A 1 113 ? -18.104 2.152 17.060 1.00 48.28 113 SER A CA 1
ATOM 825 C C . SER A 1 113 ? -17.518 3.554 17.221 1.00 48.28 113 SER A C 1
ATOM 827 O O . SER A 1 113 ? -18.282 4.517 17.238 1.00 48.28 113 SER A O 1
ATOM 829 N N . LEU A 1 114 ? -16.197 3.706 17.295 1.00 40.78 114 LEU A N 1
ATOM 830 C CA . LEU A 1 114 ? -15.539 5.005 17.170 1.00 40.78 114 LEU A CA 1
ATOM 831 C C . LEU A 1 114 ? -14.430 4.819 16.149 1.00 40.78 114 LEU A C 1
ATOM 833 O O . LEU A 1 114 ? -13.429 4.167 16.431 1.00 40.78 114 LEU A O 1
ATOM 837 N N . GLY A 1 115 ? -14.629 5.361 14.946 1.00 42.78 115 GLY A N 1
ATOM 838 C CA . GLY A 1 115 ? -13.547 5.451 13.979 1.00 42.78 115 GLY A CA 1
ATOM 839 C C . GLY A 1 115 ? -12.303 5.988 14.685 1.00 42.78 115 GLY A C 1
ATOM 840 O O . GLY A 1 115 ? -12.381 7.007 15.367 1.00 42.78 115 GLY A O 1
ATOM 841 N N . PHE A 1 116 ? -11.190 5.279 14.502 1.00 53.19 116 PHE A N 1
ATOM 842 C CA . PHE A 1 116 ? -9.839 5.625 14.949 1.00 53.19 116 PHE A CA 1
ATOM 843 C C . PHE A 1 116 ? -9.499 5.281 16.412 1.00 53.19 116 PHE A C 1
ATOM 845 O O . PHE A 1 116 ? -9.597 6.122 17.298 1.00 53.19 116 PHE A O 1
ATOM 852 N N . ALA A 1 117 ? -8.988 4.062 16.634 1.00 42.12 117 ALA A N 1
ATOM 853 C CA . ALA A 1 117 ? -7.735 3.810 17.366 1.00 42.12 117 ALA A CA 1
ATOM 854 C C . ALA A 1 117 ? -7.463 2.296 17.449 1.00 42.12 117 ALA A C 1
ATOM 856 O O . ALA A 1 117 ? -7.957 1.615 18.344 1.00 42.12 117 ALA A O 1
ATOM 857 N N . GLU A 1 118 ? -6.657 1.761 16.529 1.00 51.38 118 GLU A N 1
ATOM 858 C CA . GLU A 1 118 ? -6.056 0.435 16.699 1.00 51.38 118 GLU A CA 1
ATOM 859 C C . GLU A 1 118 ? -4.810 0.590 17.584 1.00 51.38 118 GLU A C 1
ATOM 861 O O . GLU A 1 118 ? -3.777 1.092 17.141 1.00 51.38 118 GLU A O 1
ATOM 866 N N . ILE A 1 119 ? -4.917 0.217 18.864 1.00 49.53 119 ILE A N 1
ATOM 867 C CA . ILE A 1 119 ? -3.759 0.094 19.759 1.00 49.53 119 ILE A CA 1
ATOM 868 C C . ILE A 1 119 ? -3.308 -1.365 19.716 1.00 49.53 119 ILE A C 1
ATOM 870 O O . ILE A 1 119 ? -3.863 -2.230 20.395 1.00 49.53 119 ILE A O 1
ATOM 874 N N . VAL A 1 120 ? -2.294 -1.627 18.894 1.00 51.22 120 VAL A N 1
ATOM 875 C CA . VAL A 1 120 ? -1.588 -2.911 18.839 1.00 51.22 120 VAL A CA 1
ATOM 876 C C . VAL A 1 120 ? -0.733 -3.057 20.110 1.00 51.22 120 VAL A C 1
ATOM 878 O O . VAL A 1 120 ? 0.049 -2.151 20.412 1.00 51.22 120 VAL A O 1
ATOM 881 N N . PRO A 1 121 ? -0.835 -4.159 20.880 1.00 44.72 121 PRO A N 1
ATOM 882 C CA . PRO A 1 121 ? 0.005 -4.361 22.055 1.00 44.72 121 PRO A CA 1
ATOM 883 C C . PRO A 1 121 ? 1.471 -4.530 21.637 1.00 44.72 121 PRO A C 1
ATOM 885 O O . PRO A 1 121 ? 1.821 -5.491 20.950 1.00 44.72 121 PRO A O 1
ATOM 888 N N . LEU A 1 122 ? 2.339 -3.618 22.086 1.00 44.22 122 LEU A N 1
ATOM 889 C CA . LEU A 1 122 ? 3.790 -3.782 22.007 1.00 44.22 122 LEU A CA 1
ATOM 890 C C . LEU A 1 122 ? 4.219 -4.959 22.899 1.00 44.22 122 LEU A C 1
ATOM 892 O O . LEU A 1 122 ? 4.303 -4.822 24.120 1.00 44.22 122 LEU A O 1
ATOM 896 N N . ASN A 1 123 ? 4.553 -6.099 22.291 1.00 42.75 123 ASN A N 1
ATOM 897 C CA . ASN A 1 123 ? 5.571 -6.975 22.863 1.00 42.75 123 ASN A CA 1
ATOM 898 C C . ASN A 1 123 ? 6.933 -6.441 22.390 1.00 42.75 123 ASN A C 1
ATOM 900 O O . ASN A 1 123 ? 7.109 -6.083 21.229 1.00 42.75 123 ASN A O 1
ATOM 904 N N . THR A 1 124 ? 7.874 -6.293 23.313 1.00 46.59 124 THR A N 1
ATOM 905 C CA . THR A 1 124 ? 9.117 -5.537 23.118 1.00 46.59 124 THR A CA 1
ATOM 906 C C . THR A 1 124 ? 10.268 -6.360 22.542 1.00 46.59 124 THR A C 1
ATOM 908 O O . THR A 1 124 ? 11.417 -5.952 22.698 1.00 46.59 124 THR A O 1
ATOM 911 N N . THR A 1 125 ? 10.027 -7.508 21.896 1.00 43.56 125 THR A N 1
ATOM 912 C CA . THR A 1 125 ? 11.148 -8.391 21.521 1.00 43.56 125 THR A CA 1
ATOM 913 C C . THR A 1 125 ? 11.270 -8.767 20.057 1.00 43.56 125 THR A C 1
ATOM 915 O O . THR A 1 125 ? 12.318 -9.299 19.717 1.00 43.56 125 THR A O 1
ATOM 918 N N . ASN A 1 126 ? 10.327 -8.440 19.169 1.00 39.94 126 ASN A N 1
ATOM 919 C CA . ASN A 1 126 ? 10.537 -8.638 17.729 1.00 39.94 126 ASN A CA 1
ATOM 920 C C . ASN A 1 126 ? 9.838 -7.558 16.894 1.00 39.94 126 ASN A C 1
ATOM 922 O O . ASN A 1 126 ? 8.622 -7.577 16.713 1.00 39.94 126 ASN A O 1
ATOM 926 N N . PHE A 1 127 ? 10.629 -6.625 16.363 1.00 40.44 127 PHE A N 1
ATOM 927 C CA . PHE A 1 127 ? 10.184 -5.661 15.362 1.00 40.44 127 PHE A CA 1
ATOM 928 C C . PHE A 1 127 ? 9.879 -6.388 14.045 1.00 40.44 127 PHE A C 1
ATOM 930 O O . PHE A 1 127 ? 10.753 -6.978 13.416 1.00 40.44 127 PHE A O 1
ATOM 937 N N . SER A 1 128 ? 8.635 -6.303 13.594 1.00 36.25 128 SER A N 1
ATOM 938 C CA . SER A 1 128 ? 8.288 -6.337 12.175 1.00 36.25 128 SER A CA 1
ATOM 939 C C . SER A 1 128 ? 7.438 -5.094 11.951 1.00 36.25 128 SER A C 1
ATOM 941 O O . SER A 1 128 ? 6.366 -5.012 12.551 1.00 36.25 128 SER A O 1
ATOM 943 N N . PRO A 1 129 ? 7.887 -4.085 11.188 1.00 39.50 129 PRO A N 1
ATOM 944 C CA . PRO A 1 129 ? 7.033 -2.946 10.896 1.00 39.50 129 PRO A CA 1
ATOM 945 C C . PRO A 1 129 ? 5.909 -3.415 9.963 1.00 39.50 129 PRO A C 1
ATOM 947 O O . PRO A 1 129 ? 6.058 -3.426 8.744 1.00 39.50 129 PRO A O 1
ATOM 950 N N . SER A 1 130 ? 4.775 -3.840 10.522 1.00 38.28 130 SER A N 1
ATOM 951 C CA . SER A 1 130 ? 3.544 -3.969 9.750 1.00 38.28 130 SER A CA 1
ATOM 952 C C . SER A 1 130 ? 2.902 -2.595 9.668 1.00 38.28 130 SER A C 1
ATOM 954 O O . SER A 1 130 ? 2.303 -2.100 10.623 1.00 38.28 130 SER A O 1
ATOM 956 N N . LEU A 1 131 ? 3.052 -1.973 8.513 1.00 43.69 131 LEU A N 1
ATOM 957 C CA . LEU A 1 131 ? 2.393 -0.734 8.171 1.00 43.69 131 LEU A CA 1
ATOM 958 C C . LEU A 1 131 ? 1.077 -1.075 7.461 1.00 43.69 131 LEU A C 1
ATOM 960 O O . LEU A 1 131 ? 1.078 -1.516 6.313 1.00 43.69 131 LEU A O 1
ATOM 964 N N . ILE A 1 132 ? -0.045 -0.924 8.165 1.00 41.75 132 ILE A N 1
ATOM 965 C CA . ILE A 1 132 ? -1.384 -1.200 7.632 1.00 41.75 132 ILE A CA 1
ATOM 966 C C . ILE A 1 132 ? -1.985 0.104 7.104 1.00 41.75 132 ILE A C 1
ATOM 968 O O . ILE A 1 132 ? -2.101 1.083 7.837 1.00 41.75 132 ILE A O 1
ATOM 972 N N . PHE A 1 133 ? -2.429 0.104 5.845 1.00 45.03 133 PHE A N 1
ATOM 973 C CA . PHE A 1 133 ? -3.265 1.168 5.287 1.00 45.03 133 PHE A CA 1
ATOM 974 C C . PHE A 1 133 ? -4.685 0.663 5.108 1.00 45.03 133 PHE A C 1
ATOM 976 O O . PHE A 1 133 ? -4.958 -0.171 4.247 1.00 45.03 133 PHE A O 1
ATOM 983 N N . SER A 1 134 ? -5.596 1.206 5.906 1.00 43.41 134 SER A N 1
ATOM 984 C CA . SER A 1 134 ? -7.031 1.045 5.712 1.00 43.41 134 SER A CA 1
ATOM 985 C C . SER A 1 134 ? -7.578 2.282 5.003 1.00 43.41 134 SER A C 1
ATOM 987 O O . SER A 1 134 ? -7.493 3.396 5.520 1.00 43.41 134 SER A O 1
ATOM 989 N N . ALA A 1 135 ? -8.140 2.098 3.808 1.00 42.66 135 ALA A N 1
ATOM 990 C CA . ALA A 1 135 ? -8.903 3.135 3.122 1.00 42.66 135 ALA A CA 1
ATOM 991 C C . ALA A 1 135 ? -10.317 3.190 3.720 1.00 42.66 135 ALA A C 1
ATOM 993 O O . ALA A 1 135 ? -11.264 2.605 3.196 1.00 42.66 135 ALA A O 1
ATOM 994 N N . GLY A 1 136 ? -10.446 3.870 4.858 1.00 41.72 136 GLY A N 1
ATOM 995 C CA . GLY A 1 136 ? -11.729 4.163 5.484 1.00 41.72 136 GLY A CA 1
ATOM 996 C C . GLY A 1 136 ? -12.360 5.408 4.869 1.00 41.72 136 GLY A C 1
ATOM 997 O O . GLY A 1 136 ? -12.055 6.523 5.281 1.00 41.72 136 GLY A O 1
ATOM 998 N N . GLY A 1 137 ? -13.254 5.233 3.898 1.00 35.00 137 GLY A N 1
ATOM 999 C CA . GLY A 1 137 ? -14.059 6.335 3.383 1.00 35.00 137 GLY A CA 1
ATOM 1000 C C . GLY A 1 137 ? -15.031 5.900 2.296 1.00 35.00 137 GLY A C 1
ATOM 1001 O O . GLY A 1 137 ? -14.630 5.381 1.261 1.00 35.00 137 GLY A O 1
ATOM 1002 N N . ASN A 1 138 ? -16.320 6.158 2.512 1.00 47.75 138 ASN A N 1
ATOM 1003 C CA . ASN A 1 138 ? -17.347 6.112 1.475 1.00 47.75 138 ASN A CA 1
ATOM 1004 C C . ASN A 1 138 ? -17.225 7.356 0.571 1.00 47.75 138 ASN A C 1
ATOM 1006 O O . ASN A 1 138 ? -18.088 8.232 0.565 1.00 47.75 138 ASN A O 1
ATOM 1010 N N . SER A 1 139 ? -16.099 7.479 -0.130 1.00 41.72 139 SER A N 1
ATOM 1011 C CA . SER A 1 139 ? -15.876 8.461 -1.188 1.00 41.72 139 SER A CA 1
ATOM 1012 C C . SER A 1 139 ? -14.996 7.830 -2.268 1.00 41.72 139 SER A C 1
ATOM 1014 O O . SER A 1 139 ? -14.109 7.029 -1.995 1.00 41.72 139 SER A O 1
ATOM 1016 N N . THR A 1 140 ? -15.290 8.144 -3.524 1.00 47.44 140 THR A N 1
ATOM 1017 C CA . THR A 1 140 ? -14.841 7.472 -4.759 1.00 47.44 140 THR A CA 1
ATOM 1018 C C . THR A 1 140 ? -13.327 7.558 -5.052 1.00 47.44 140 THR A C 1
ATOM 1020 O O . THR A 1 140 ? -12.900 7.331 -6.181 1.00 47.44 140 THR A O 1
ATOM 1023 N N . TYR A 1 141 ? -12.482 7.863 -4.065 1.00 41.66 141 TYR A N 1
ATOM 1024 C CA . TYR A 1 141 ? -11.040 8.032 -4.239 1.00 41.66 141 TYR A CA 1
ATOM 1025 C C . TYR A 1 141 ? -10.273 6.842 -3.655 1.00 41.66 141 TYR A C 1
ATOM 1027 O O . TYR A 1 141 ? -10.111 6.697 -2.446 1.00 41.66 141 TYR A O 1
ATOM 1035 N N . LYS A 1 142 ? -9.801 5.966 -4.547 1.00 41.88 142 LYS A N 1
ATOM 1036 C CA . LYS A 1 142 ? -8.984 4.797 -4.205 1.00 41.88 142 LYS A CA 1
ATOM 1037 C C . LYS A 1 142 ? -7.504 5.168 -4.037 1.00 41.88 142 LYS A C 1
ATOM 1039 O O . LYS A 1 142 ? -6.876 5.600 -4.994 1.00 41.88 142 LYS A O 1
ATOM 1044 N N . GLY A 1 143 ? -6.971 4.862 -2.852 1.00 44.94 143 GLY A N 1
ATOM 1045 C CA . GLY A 1 143 ? -5.707 4.137 -2.655 1.00 44.94 143 GLY A CA 1
ATOM 1046 C C . GLY A 1 143 ? -4.390 4.854 -2.961 1.00 44.94 143 GLY A C 1
ATOM 1047 O O . GLY A 1 143 ? -3.850 4.709 -4.052 1.00 44.94 143 GLY A O 1
ATOM 1048 N N . ALA A 1 144 ? -3.797 5.471 -1.937 1.00 40.84 144 ALA A N 1
ATOM 1049 C CA . ALA A 1 144 ? -2.349 5.638 -1.829 1.00 40.84 144 ALA A CA 1
ATOM 1050 C C . ALA A 1 144 ? -1.923 5.288 -0.395 1.00 40.84 144 ALA A C 1
ATOM 1052 O O . ALA A 1 144 ? -2.471 5.817 0.571 1.00 40.84 144 ALA A O 1
ATOM 1053 N N . SER A 1 145 ? -0.972 4.372 -0.265 1.00 43.09 145 SER A N 1
ATOM 1054 C CA . SER A 1 145 ? -0.376 3.931 0.996 1.00 43.09 145 SER A CA 1
ATOM 1055 C C . SER A 1 145 ? 1.106 4.309 1.021 1.00 43.09 145 SER A C 1
ATOM 1057 O O . SER A 1 145 ? 1.813 4.004 0.064 1.00 43.09 145 SER A O 1
ATOM 1059 N N . VAL A 1 146 ? 1.571 4.962 2.094 1.00 46.12 146 VAL A N 1
ATOM 1060 C CA . VAL A 1 146 ? 2.924 5.546 2.230 1.00 46.12 146 VAL A CA 1
ATOM 1061 C C . VAL A 1 146 ? 3.785 4.764 3.227 1.00 46.12 146 VAL A C 1
ATOM 1063 O O . VAL A 1 146 ? 3.726 5.006 4.425 1.00 46.12 146 VAL A O 1
ATOM 1066 N N . GLY A 1 147 ? 4.620 3.858 2.716 1.00 43.50 147 GLY A N 1
ATOM 1067 C CA . GLY A 1 147 ? 5.686 3.161 3.446 1.00 43.50 147 GLY A CA 1
ATOM 1068 C C . GLY A 1 147 ? 6.631 4.074 4.230 1.00 43.50 147 GLY A C 1
ATOM 1069 O O . GLY A 1 147 ? 7.355 4.824 3.591 1.00 43.50 147 GLY A O 1
ATOM 1070 N N . VAL A 1 148 ? 6.708 3.975 5.563 1.00 46.38 148 VAL A N 1
ATOM 1071 C CA . VAL A 1 148 ? 7.845 4.518 6.334 1.00 46.38 148 VAL A CA 1
ATOM 1072 C C . VAL A 1 148 ? 8.516 3.371 7.079 1.00 46.38 148 VAL A C 1
ATOM 1074 O O . VAL A 1 148 ? 7.932 2.802 8.000 1.00 46.38 148 VAL A O 1
ATOM 1077 N N . GLN A 1 149 ? 9.739 3.031 6.676 1.00 43.09 149 GLN A N 1
ATOM 1078 C CA . GLN A 1 149 ? 10.600 2.093 7.388 1.00 43.09 149 GLN A CA 1
ATOM 1079 C C . GLN A 1 149 ? 11.783 2.875 7.950 1.00 43.09 149 GLN A C 1
ATOM 1081 O O . GLN A 1 149 ? 12.613 3.390 7.209 1.00 43.09 149 GLN A O 1
ATOM 1086 N N . THR A 1 150 ? 11.856 2.981 9.271 1.00 42.16 150 THR A N 1
ATOM 1087 C CA . THR A 1 150 ? 13.066 3.438 9.954 1.00 42.16 150 THR A CA 1
ATOM 1088 C C . THR A 1 150 ? 13.818 2.207 10.431 1.00 42.16 150 THR A C 1
ATOM 1090 O O . THR A 1 150 ? 13.326 1.496 11.309 1.00 42.16 150 THR A O 1
ATOM 1093 N N . ASP A 1 151 ? 14.988 1.941 9.859 1.00 44.94 151 ASP A N 1
ATOM 1094 C CA . ASP A 1 151 ? 15.944 1.021 10.471 1.00 44.94 151 ASP A CA 1
ATOM 1095 C C . ASP A 1 151 ? 16.535 1.713 11.705 1.00 44.94 151 ASP A C 1
ATOM 1097 O O . ASP A 1 151 ? 17.219 2.728 11.602 1.00 44.94 151 ASP A O 1
ATOM 1101 N N . THR A 1 152 ? 16.200 1.220 12.896 1.00 44.75 152 THR A N 1
ATOM 1102 C CA . THR A 1 152 ? 16.643 1.816 14.162 1.00 44.75 152 THR A CA 1
ATOM 1103 C C . THR A 1 152 ? 17.988 1.270 14.644 1.00 44.75 152 THR A C 1
ATOM 1105 O O . THR A 1 152 ? 18.377 1.570 15.772 1.00 44.75 152 THR A O 1
ATOM 1108 N N . THR A 1 153 ? 18.682 0.439 13.858 1.00 41.41 153 THR A N 1
ATOM 1109 C CA . THR A 1 153 ? 19.923 -0.220 14.307 1.00 41.41 153 THR A CA 1
ATOM 1110 C C . THR A 1 153 ? 21.209 0.380 13.746 1.00 41.41 153 THR A C 1
ATOM 1112 O O . THR A 1 153 ? 22.277 0.103 14.290 1.00 41.41 153 THR A O 1
ATOM 1115 N N . ASP A 1 154 ? 21.120 1.271 12.757 1.00 47.50 154 ASP A N 1
ATOM 1116 C CA . ASP A 1 154 ? 22.278 1.951 12.174 1.00 47.50 154 ASP A CA 1
ATOM 1117 C C . ASP A 1 154 ? 22.120 3.478 12.273 1.00 47.50 154 ASP A C 1
ATOM 1119 O O . ASP A 1 154 ? 21.324 4.100 11.571 1.00 47.50 154 ASP A O 1
ATOM 1123 N N . THR A 1 155 ? 22.871 4.114 13.178 1.00 44.44 155 THR A N 1
ATOM 1124 C CA . THR A 1 155 ? 22.754 5.554 13.481 1.00 44.44 155 THR A CA 1
ATOM 1125 C C . THR A 1 155 ? 23.282 6.475 12.374 1.00 44.44 155 THR A C 1
ATOM 1127 O O . THR A 1 155 ? 23.321 7.686 12.581 1.00 44.44 155 THR A O 1
ATOM 1130 N N . ASN A 1 156 ? 23.700 5.936 11.222 1.00 45.91 156 ASN A N 1
ATOM 1131 C CA . ASN A 1 156 ? 24.344 6.693 10.143 1.00 45.91 156 ASN A CA 1
ATOM 1132 C C . ASN A 1 156 ? 23.776 6.449 8.731 1.00 45.91 156 ASN A C 1
ATOM 1134 O O . ASN A 1 156 ? 24.436 6.808 7.756 1.00 45.91 156 ASN A O 1
ATOM 1138 N N . GLN A 1 157 ? 22.558 5.920 8.584 1.00 41.12 157 GLN A N 1
ATOM 1139 C CA . GLN A 1 157 ? 21.879 5.902 7.278 1.00 41.12 157 GLN A CA 1
ATOM 1140 C C . GLN A 1 157 ? 20.819 7.014 7.178 1.00 41.12 157 GLN A C 1
ATOM 1142 O O . GLN A 1 157 ? 20.083 7.249 8.140 1.00 41.12 157 GLN A O 1
ATOM 1147 N N . PRO A 1 158 ? 20.722 7.735 6.042 1.00 41.28 158 PRO A N 1
ATOM 1148 C CA . PRO A 1 158 ? 19.691 8.745 5.852 1.00 41.28 158 PRO A CA 1
ATOM 1149 C C . PRO A 1 158 ? 18.302 8.102 5.731 1.00 41.28 158 PRO A C 1
ATOM 1151 O O . PRO A 1 158 ? 18.124 7.061 5.109 1.00 41.28 158 PRO A O 1
ATOM 1154 N N . LEU A 1 159 ? 17.312 8.778 6.314 1.00 45.38 159 LEU A N 1
ATOM 1155 C CA . LEU A 1 159 ? 15.892 8.442 6.263 1.00 45.38 159 LEU A CA 1
ATOM 1156 C C . LEU A 1 159 ? 15.396 8.347 4.807 1.00 45.38 159 LEU A C 1
ATOM 1158 O O . LEU A 1 159 ? 15.326 9.358 4.105 1.00 45.38 159 LEU A O 1
ATOM 1162 N N . GLU A 1 160 ? 15.013 7.150 4.368 1.00 44.12 160 GLU A N 1
ATOM 1163 C CA . GLU A 1 160 ? 14.426 6.925 3.046 1.00 44.12 160 GLU A CA 1
ATOM 1164 C C . GLU A 1 160 ? 12.903 7.130 3.108 1.00 44.12 160 GLU A C 1
ATOM 1166 O O . GLU A 1 160 ? 12.153 6.292 3.608 1.00 44.12 160 GLU A O 1
ATOM 1171 N N . ILE A 1 161 ? 12.436 8.285 2.621 1.00 46.00 161 ILE A N 1
ATOM 1172 C CA . ILE A 1 161 ? 11.008 8.582 2.453 1.00 46.00 161 ILE A CA 1
ATOM 1173 C C . ILE A 1 161 ? 10.647 8.378 0.981 1.00 46.00 161 ILE A C 1
ATOM 1175 O O . ILE A 1 161 ? 10.909 9.244 0.143 1.00 46.00 161 ILE A O 1
ATOM 1179 N N . LEU A 1 162 ? 9.984 7.268 0.660 1.00 45.75 162 LEU A N 1
ATOM 1180 C CA . LEU A 1 162 ? 9.400 7.062 -0.663 1.00 45.75 162 LEU A CA 1
ATOM 1181 C C . LEU A 1 162 ? 7.978 7.640 -0.696 1.00 45.75 162 LEU A C 1
ATOM 1183 O O . LEU A 1 162 ? 7.029 7.031 -0.204 1.00 45.75 162 LEU A O 1
ATOM 1187 N N . THR A 1 163 ? 7.822 8.819 -1.302 1.00 44.59 163 THR A N 1
ATOM 1188 C CA . THR A 1 163 ? 6.506 9.439 -1.531 1.00 44.59 163 THR A CA 1
ATOM 1189 C C . THR A 1 163 ? 6.180 9.428 -3.017 1.00 44.59 163 THR A C 1
ATOM 1191 O O . THR A 1 163 ? 6.847 10.112 -3.785 1.00 44.59 163 THR A O 1
ATOM 1194 N N . LEU A 1 164 ? 5.121 8.725 -3.426 1.00 46.75 164 LEU A N 1
ATOM 1195 C CA . LEU A 1 164 ? 4.526 8.861 -4.759 1.00 46.75 164 LEU A CA 1
ATOM 1196 C C . LEU A 1 164 ? 3.006 8.947 -4.641 1.00 46.75 164 LEU A C 1
ATOM 1198 O O . LEU A 1 164 ? 2.291 7.954 -4.734 1.00 46.75 164 LEU A O 1
ATOM 1202 N N . ALA A 1 165 ? 2.514 10.170 -4.456 1.00 40.81 165 ALA A N 1
ATOM 1203 C CA . ALA A 1 165 ? 1.130 10.522 -4.728 1.00 40.81 165 ALA A CA 1
ATOM 1204 C C . ALA A 1 165 ? 1.114 11.493 -5.914 1.00 40.81 165 ALA A C 1
ATOM 1206 O O . ALA A 1 165 ? 1.262 12.702 -5.755 1.00 40.81 165 ALA A O 1
ATOM 1207 N N . GLY A 1 166 ? 0.949 10.959 -7.123 1.00 38.94 166 GLY A N 1
ATOM 1208 C CA . GLY A 1 166 ? 0.594 11.762 -8.288 1.00 38.94 166 GLY A CA 1
ATOM 1209 C C . GLY A 1 166 ? -0.888 12.122 -8.234 1.00 38.94 166 GLY A C 1
ATOM 1210 O O . GLY A 1 166 ? -1.693 11.502 -8.920 1.00 38.94 166 GLY A O 1
ATOM 1211 N N . ALA A 1 167 ? -1.261 13.101 -7.412 1.00 41.25 167 ALA A N 1
ATOM 1212 C CA . ALA A 1 167 ? -2.552 13.769 -7.527 1.00 41.25 167 ALA A CA 1
ATOM 1213 C C . ALA A 1 167 ? -2.380 14.988 -8.445 1.00 41.25 167 ALA A C 1
ATOM 1215 O O . ALA A 1 167 ? -1.950 16.047 -7.997 1.00 41.25 167 ALA A O 1
ATOM 1216 N N . SER A 1 168 ? -2.703 14.861 -9.734 1.00 38.75 168 SER A N 1
ATOM 1217 C CA . SER A 1 168 ? -2.901 16.036 -10.590 1.00 38.75 168 SER A CA 1
ATOM 1218 C C . SER A 1 168 ? -4.388 16.379 -10.621 1.00 38.75 168 SER A C 1
ATOM 1220 O O . SER A 1 168 ? -5.159 15.782 -11.370 1.00 38.75 168 SER A O 1
ATOM 1222 N N . SER A 1 169 ? -4.810 17.341 -9.805 1.00 45.75 169 SER A N 1
ATOM 1223 C CA . SER A 1 169 ? -6.127 17.966 -9.921 1.00 45.75 169 SER A CA 1
ATOM 1224 C C . SER A 1 169 ? -6.057 19.164 -10.873 1.00 45.75 169 SER A C 1
ATOM 1226 O O . SER A 1 169 ? -6.138 20.295 -10.412 1.00 45.75 169 SER A O 1
ATOM 1228 N N . LEU A 1 170 ? -5.884 18.945 -12.180 1.00 40.50 170 LEU A N 1
ATOM 1229 C CA . LEU A 1 170 ? -6.175 19.948 -13.216 1.00 40.50 170 LEU A CA 1
ATOM 1230 C C . LEU A 1 170 ? -6.688 19.248 -14.481 1.00 40.50 170 LEU A C 1
ATOM 1232 O O . LEU A 1 170 ? -6.158 18.225 -14.902 1.00 40.50 170 LEU A O 1
ATOM 1236 N N . ALA A 1 171 ? -7.764 19.796 -15.038 1.00 44.78 171 ALA A N 1
ATOM 1237 C CA . ALA A 1 171 ? -8.640 19.211 -16.046 1.00 44.78 171 ALA A CA 1
ATOM 1238 C C . ALA A 1 171 ? -8.078 19.196 -17.484 1.00 44.78 171 ALA A C 1
ATOM 1240 O O . ALA A 1 171 ? -8.832 19.455 -18.414 1.00 44.78 171 ALA A O 1
ATOM 1241 N N . ASP A 1 172 ? -6.802 18.866 -17.689 1.00 43.03 172 ASP A N 1
ATOM 1242 C CA . ASP A 1 172 ? -6.250 18.708 -19.040 1.00 43.03 172 ASP A CA 1
ATOM 1243 C C . ASP A 1 172 ? -5.473 17.401 -19.213 1.00 43.03 172 ASP A C 1
ATOM 1245 O O . ASP A 1 172 ? -4.816 16.899 -18.302 1.00 43.03 172 ASP A O 1
ATOM 1249 N N . ALA A 1 173 ? -5.614 16.831 -20.408 1.00 41.03 173 ALA A N 1
ATOM 1250 C CA . ALA A 1 173 ? -5.343 15.450 -20.793 1.00 41.03 173 ALA A CA 1
ATOM 1251 C C . ALA A 1 173 ? -3.877 14.988 -20.645 1.00 41.03 173 ALA A C 1
ATOM 1253 O O . ALA A 1 173 ? -3.195 14.718 -21.636 1.00 41.03 173 ALA A O 1
ATOM 1254 N N . HIS A 1 174 ? -3.401 14.800 -19.414 1.00 37.03 174 HIS A N 1
ATOM 1255 C CA . HIS A 1 174 ? -2.087 14.220 -19.152 1.00 37.03 174 HIS A CA 1
ATOM 1256 C C . HIS A 1 174 ? -2.183 12.808 -18.572 1.00 37.03 174 HIS A C 1
ATOM 1258 O O . HIS A 1 174 ? -2.784 12.552 -17.533 1.00 37.03 174 HIS A O 1
ATOM 1264 N N . ARG A 1 175 ? -1.552 11.878 -19.297 1.00 36.56 175 ARG A N 1
ATOM 1265 C CA . ARG A 1 175 ? -1.338 10.481 -18.916 1.00 36.56 175 ARG A CA 1
ATOM 1266 C C . ARG A 1 175 ? -0.622 10.438 -17.564 1.00 36.56 175 ARG A C 1
ATOM 1268 O O . ARG A 1 175 ? 0.507 10.908 -17.459 1.00 36.56 175 ARG A O 1
ATOM 1275 N N . SER A 1 176 ? -1.268 9.888 -16.541 1.00 32.44 176 SER A N 1
ATOM 1276 C CA . SER A 1 176 ? -0.635 9.651 -15.244 1.00 32.44 176 SER A CA 1
ATOM 1277 C C . SER A 1 176 ? 0.453 8.586 -15.400 1.00 32.44 176 SER A C 1
ATOM 1279 O O . SER A 1 176 ? 0.154 7.442 -15.738 1.00 32.44 176 SER A O 1
ATOM 1281 N N . TYR A 1 177 ? 1.710 8.953 -15.155 1.00 36.91 177 TYR A N 1
ATOM 1282 C CA . TYR A 1 177 ? 2.810 8.001 -15.019 1.00 36.91 177 TYR A CA 1
ATOM 1283 C C . TYR A 1 177 ? 3.126 7.839 -13.531 1.00 36.91 177 TYR A C 1
ATOM 1285 O O . TYR A 1 177 ? 3.415 8.820 -12.849 1.00 36.91 177 TYR A O 1
ATOM 1293 N N . ALA A 1 178 ? 3.078 6.609 -13.024 1.00 37.56 178 ALA A N 1
ATOM 1294 C CA . ALA A 1 178 ? 3.709 6.273 -11.754 1.00 37.56 178 ALA A CA 1
ATOM 1295 C C . ALA A 1 178 ? 5.202 6.052 -12.033 1.00 37.56 178 ALA A C 1
ATOM 1297 O O . ALA A 1 178 ? 5.563 5.101 -12.724 1.00 37.56 178 ALA A O 1
ATOM 1298 N N . ALA A 1 179 ? 6.064 6.950 -11.561 1.00 40.62 179 ALA A N 1
ATOM 1299 C CA . ALA A 1 179 ? 7.511 6.794 -11.674 1.00 40.62 179 ALA A CA 1
ATOM 1300 C C . ALA A 1 179 ? 8.059 6.306 -10.335 1.00 40.62 179 ALA A C 1
ATOM 1302 O O . ALA A 1 179 ? 7.834 6.961 -9.332 1.00 40.62 179 ALA A O 1
ATOM 1303 N N . ILE A 1 180 ? 8.783 5.189 -10.298 1.00 46.34 180 ILE A N 1
ATOM 1304 C CA . ILE A 1 180 ? 9.550 4.798 -9.109 1.00 46.34 180 ILE A CA 1
ATOM 1305 C C . ILE A 1 180 ? 10.901 5.504 -9.206 1.00 46.34 180 ILE A C 1
ATOM 1307 O O . ILE A 1 180 ? 11.658 5.261 -10.145 1.00 46.34 180 ILE A O 1
ATOM 1311 N N . GLN A 1 181 ? 11.188 6.401 -8.265 1.00 44.22 181 GLN A N 1
ATOM 1312 C CA . GLN A 1 181 ? 12.441 7.145 -8.217 1.00 44.22 181 GLN A CA 1
ATOM 1313 C C . GLN A 1 181 ? 13.276 6.625 -7.047 1.00 44.22 181 GLN A C 1
ATOM 1315 O O . GLN A 1 181 ? 12.855 6.715 -5.899 1.00 44.22 181 GLN A O 1
ATOM 1320 N N . MET A 1 182 ? 14.439 6.051 -7.346 1.00 46.53 182 MET A N 1
ATOM 1321 C CA . MET A 1 182 ? 15.367 5.530 -6.341 1.00 46.53 182 MET A CA 1
ATOM 1322 C C . MET A 1 182 ? 16.544 6.498 -6.227 1.00 46.53 182 MET A C 1
ATOM 1324 O O . MET A 1 182 ? 17.236 6.750 -7.215 1.00 46.53 182 MET A O 1
ATOM 1328 N N . TYR A 1 183 ? 16.752 7.057 -5.037 1.00 44.22 183 TYR A N 1
ATOM 1329 C CA . TYR A 1 183 ? 17.914 7.882 -4.715 1.00 44.22 183 TYR A CA 1
ATOM 1330 C C . TYR A 1 183 ? 18.857 7.079 -3.837 1.00 44.22 183 TYR A C 1
ATOM 1332 O O . TYR A 1 183 ? 18.426 6.407 -2.910 1.00 44.22 183 TYR A O 1
ATOM 1340 N N . ALA A 1 184 ? 20.151 7.188 -4.093 1.00 48.66 184 ALA A N 1
ATOM 1341 C CA . ALA A 1 184 ? 21.155 6.581 -3.244 1.00 48.66 184 ALA A CA 1
ATOM 1342 C C . ALA A 1 184 ? 22.076 7.691 -2.724 1.00 48.66 184 ALA A C 1
ATOM 1344 O O . ALA A 1 184 ? 22.766 8.369 -3.484 1.00 48.66 184 ALA A O 1
ATOM 1345 N N . GLY A 1 185 ? 21.994 7.940 -1.416 1.00 40.62 185 GLY A N 1
ATOM 1346 C CA . GLY A 1 185 ? 22.597 9.086 -0.730 1.00 40.62 185 GLY A CA 1
ATOM 1347 C C . GLY A 1 185 ? 24.061 8.894 -0.332 1.00 40.62 185 GLY A C 1
ATOM 1348 O O . GLY A 1 185 ? 24.429 9.249 0.783 1.00 40.62 185 GLY A O 1
ATOM 1349 N N . GLY A 1 186 ? 24.896 8.330 -1.209 1.00 43.50 186 GLY A N 1
ATOM 1350 C CA . GLY A 1 186 ? 26.317 8.089 -0.938 1.00 43.50 186 GLY A CA 1
ATOM 1351 C C . GLY A 1 186 ? 27.211 8.542 -2.090 1.00 43.50 186 GLY A C 1
ATOM 1352 O O . GLY A 1 186 ? 26.861 8.387 -3.255 1.00 43.50 186 GLY A O 1
ATOM 1353 N N . THR A 1 187 ? 28.391 9.084 -1.776 1.00 43.28 187 THR A N 1
ATOM 1354 C CA . THR A 1 187 ? 29.385 9.581 -2.752 1.00 43.28 187 THR A CA 1
ATOM 1355 C C . THR A 1 187 ? 30.108 8.477 -3.537 1.00 43.28 187 THR A C 1
ATOM 1357 O O . THR A 1 187 ? 30.967 8.771 -4.364 1.00 43.28 187 THR A O 1
ATOM 1360 N N . SER A 1 188 ? 29.764 7.209 -3.311 1.00 48.09 188 SER A N 1
ATOM 1361 C CA . SER A 1 188 ? 30.263 6.061 -4.065 1.00 48.09 188 SER A CA 1
ATOM 1362 C C . SER A 1 188 ? 29.254 4.921 -3.971 1.00 48.09 188 SER A C 1
ATOM 1364 O O . SER A 1 188 ? 28.950 4.444 -2.881 1.00 48.09 188 SER A O 1
ATOM 1366 N N . LEU A 1 189 ? 28.722 4.500 -5.117 1.00 49.41 189 LEU A N 1
ATOM 1367 C CA . LEU A 1 189 ? 27.792 3.373 -5.251 1.00 49.41 189 LEU A CA 1
ATOM 1368 C C . LEU A 1 189 ? 28.343 2.359 -6.246 1.00 49.41 189 LEU A C 1
ATOM 1370 O O . LEU A 1 189 ? 27.618 1.810 -7.077 1.00 49.41 189 LEU A O 1
ATOM 1374 N N . ASP A 1 190 ? 29.652 2.136 -6.182 1.00 45.06 190 ASP A N 1
ATOM 1375 C CA . ASP A 1 190 ? 30.286 1.088 -6.961 1.00 45.06 190 ASP A CA 1
ATOM 1376 C C . ASP A 1 190 ? 29.730 -0.266 -6.479 1.00 45.06 190 ASP A C 1
ATOM 1378 O O . ASP A 1 190 ? 30.034 -0.736 -5.383 1.00 45.06 190 ASP A O 1
ATOM 1382 N N . GLY A 1 191 ? 28.811 -0.848 -7.259 1.00 50.06 191 GLY A N 1
ATOM 1383 C CA . GLY A 1 191 ? 28.183 -2.142 -6.976 1.00 50.06 191 GLY A CA 1
ATOM 1384 C C . GLY A 1 191 ? 26.774 -2.129 -6.363 1.00 50.06 191 GLY A C 1
ATOM 1385 O O . GLY A 1 191 ? 26.244 -3.213 -6.103 1.00 50.06 191 GLY A O 1
ATOM 1386 N N . ALA A 1 192 ? 26.126 -0.975 -6.168 1.00 43.88 192 ALA A N 1
ATOM 1387 C CA . ALA A 1 192 ? 24.734 -0.947 -5.704 1.00 43.88 192 ALA A CA 1
ATOM 1388 C C . ALA A 1 192 ? 23.775 -1.459 -6.799 1.00 43.88 192 ALA A C 1
ATOM 1390 O O . ALA A 1 192 ? 23.716 -0.918 -7.903 1.00 43.88 192 ALA A O 1
ATOM 1391 N N . LYS A 1 193 ? 23.018 -2.519 -6.496 1.00 48.03 193 LYS A N 1
ATOM 1392 C CA . LYS A 1 193 ? 22.010 -3.108 -7.390 1.00 48.03 193 LYS A CA 1
ATOM 1393 C C . LYS A 1 193 ? 20.618 -2.760 -6.872 1.00 48.03 193 LYS A C 1
ATOM 1395 O O . LYS A 1 193 ? 20.298 -3.085 -5.735 1.00 48.03 193 LYS A O 1
ATOM 1400 N N . ALA A 1 194 ? 19.793 -2.141 -7.709 1.00 47.94 194 ALA A N 1
ATOM 1401 C CA . ALA A 1 194 ? 18.361 -2.023 -7.462 1.00 47.94 194 ALA A CA 1
ATOM 1402 C C . ALA A 1 194 ? 17.656 -3.281 -7.986 1.00 47.94 194 ALA A C 1
ATOM 1404 O O . ALA A 1 194 ? 17.854 -3.660 -9.143 1.00 47.94 194 ALA A O 1
ATOM 1405 N N . TYR A 1 195 ? 16.841 -3.922 -7.149 1.00 45.12 195 TYR A N 1
ATOM 1406 C CA . TYR A 1 195 ? 16.021 -5.069 -7.535 1.00 45.12 195 TYR A CA 1
ATOM 1407 C C . TYR A 1 195 ? 14.561 -4.632 -7.628 1.00 45.12 195 TYR A C 1
ATOM 1409 O O . TYR A 1 195 ? 14.037 -4.012 -6.707 1.00 45.12 195 TYR A O 1
ATOM 1417 N N . LEU A 1 196 ? 13.902 -4.968 -8.736 1.00 48.09 196 LEU A N 1
ATOM 1418 C CA . LEU A 1 196 ? 12.449 -4.909 -8.837 1.00 48.09 196 LEU A CA 1
ATOM 1419 C C . LEU A 1 196 ? 11.944 -6.351 -8.764 1.00 48.09 196 LEU A C 1
ATOM 1421 O O . LEU A 1 196 ? 12.020 -7.092 -9.743 1.00 48.09 196 LEU A O 1
ATOM 1425 N N . GLU A 1 197 ? 11.498 -6.781 -7.587 1.00 40.00 197 GLU A N 1
ATOM 1426 C CA . GLU A 1 197 ? 10.951 -8.125 -7.410 1.00 40.00 197 GLU A CA 1
ATOM 1427 C C . GLU A 1 197 ? 9.448 -8.116 -7.686 1.00 40.00 197 GLU A C 1
ATOM 1429 O O . GLU A 1 197 ? 8.679 -7.416 -7.028 1.00 40.00 197 GLU A O 1
ATOM 1434 N N . TRP A 1 198 ? 9.019 -8.908 -8.670 1.00 39.19 198 TRP A N 1
ATOM 1435 C CA . TRP A 1 198 ? 7.604 -9.176 -8.904 1.00 39.19 198 TRP A CA 1
ATOM 1436 C C . TRP A 1 198 ? 7.240 -10.512 -8.250 1.00 39.19 198 TRP A C 1
ATOM 1438 O O . TRP A 1 198 ? 7.882 -11.536 -8.485 1.00 39.19 198 TRP A O 1
ATOM 1448 N N . TYR A 1 199 ? 6.222 -10.494 -7.390 1.00 34.53 199 TYR A N 1
ATOM 1449 C CA . TYR A 1 199 ? 5.796 -11.643 -6.593 1.00 34.53 199 TYR A CA 1
ATOM 1450 C C . TYR A 1 199 ? 5.042 -12.684 -7.444 1.00 34.53 199 TYR A C 1
ATOM 1452 O O . TYR A 1 199 ? 3.814 -12.721 -7.459 1.00 34.53 199 TYR A O 1
ATOM 1460 N N . ASN A 1 200 ? 5.781 -13.519 -8.179 1.00 36.38 200 ASN A N 1
ATOM 1461 C CA . ASN A 1 200 ? 5.317 -14.789 -8.758 1.00 36.38 200 ASN A CA 1
ATOM 1462 C C . ASN A 1 200 ? 6.486 -15.641 -9.298 1.00 36.38 200 ASN A C 1
ATOM 1464 O O . ASN A 1 200 ? 6.626 -15.812 -10.498 1.00 36.38 200 ASN A O 1
ATOM 1468 N N . ASN A 1 201 ? 7.312 -16.216 -8.418 1.00 39.97 201 ASN A N 1
ATOM 1469 C CA . ASN A 1 201 ? 8.252 -17.335 -8.667 1.00 39.97 201 ASN A CA 1
ATOM 1470 C C . ASN A 1 201 ? 9.165 -17.263 -9.921 1.00 39.97 201 ASN A C 1
ATOM 1472 O O . ASN A 1 201 ? 9.757 -18.268 -10.309 1.00 39.97 201 ASN A O 1
ATOM 1476 N N . SER A 1 202 ? 9.284 -16.112 -10.575 1.00 41.75 202 SER A N 1
ATOM 1477 C CA . SER A 1 202 ? 10.071 -15.887 -11.785 1.00 41.75 202 SER A CA 1
ATOM 1478 C C . SER A 1 202 ? 10.710 -14.513 -11.666 1.00 41.75 202 SER A C 1
ATOM 1480 O O . SER A 1 202 ? 10.091 -13.489 -11.938 1.00 41.75 202 SER A O 1
ATOM 1482 N N . THR A 1 203 ? 11.950 -14.485 -11.190 1.00 40.94 203 THR A N 1
ATOM 1483 C CA . THR A 1 203 ? 12.726 -13.259 -11.014 1.00 40.94 203 THR A CA 1
ATOM 1484 C C . THR A 1 203 ? 12.995 -12.633 -12.383 1.00 40.94 203 THR A C 1
ATOM 1486 O O . THR A 1 203 ? 13.735 -13.186 -13.196 1.00 40.94 203 THR A O 1
ATOM 1489 N N . ALA A 1 204 ? 12.398 -11.475 -12.659 1.00 43.91 204 ALA A N 1
ATOM 1490 C CA . ALA A 1 204 ? 12.750 -10.675 -13.823 1.00 43.91 204 ALA A CA 1
ATOM 1491 C C . ALA A 1 204 ? 14.021 -9.876 -13.505 1.00 43.91 204 ALA A C 1
ATOM 1493 O O . ALA A 1 204 ? 14.033 -9.029 -12.615 1.00 43.91 204 ALA A O 1
ATOM 1494 N N . TYR A 1 205 ? 15.108 -10.158 -14.221 1.00 42.31 205 TYR A N 1
ATOM 1495 C CA . TYR A 1 205 ? 16.357 -9.417 -14.077 1.00 42.31 205 TYR A CA 1
ATOM 1496 C C . TYR A 1 205 ? 16.337 -8.197 -15.000 1.00 42.31 205 TYR A C 1
ATOM 1498 O O . TYR A 1 205 ? 16.365 -8.346 -16.222 1.00 42.31 205 TYR A O 1
ATOM 1506 N N . VAL A 1 206 ? 16.301 -6.994 -14.428 1.00 48.44 206 VAL A N 1
ATOM 1507 C CA . VAL A 1 206 ? 16.534 -5.750 -15.174 1.00 48.44 206 VAL A CA 1
ATOM 1508 C C . VAL A 1 206 ? 17.953 -5.278 -14.846 1.00 48.44 206 VAL A C 1
ATOM 1510 O O . VAL A 1 206 ? 18.170 -4.724 -13.769 1.00 48.44 206 VAL A O 1
ATOM 1513 N N . PRO A 1 207 ? 18.956 -5.537 -15.708 1.00 47.31 207 PRO A N 1
ATOM 1514 C CA . PRO A 1 207 ? 20.306 -5.049 -15.472 1.00 47.31 207 PRO A CA 1
ATOM 1515 C C . PRO A 1 207 ? 20.342 -3.527 -15.616 1.00 47.31 207 PRO A C 1
ATOM 1517 O O . PRO A 1 207 ? 20.122 -2.988 -16.699 1.00 47.31 207 PRO A O 1
ATOM 1520 N N . PHE A 1 208 ? 20.675 -2.834 -14.532 1.00 50.53 208 PHE A N 1
ATOM 1521 C CA . PHE A 1 208 ? 21.052 -1.427 -14.577 1.00 50.53 208 PHE A CA 1
ATOM 1522 C C . PHE A 1 208 ? 22.568 -1.340 -14.772 1.00 50.53 208 PHE A C 1
ATOM 1524 O O . PHE A 1 208 ? 23.332 -1.758 -13.905 1.00 50.53 208 PHE A O 1
ATOM 1531 N N . LEU A 1 209 ? 23.019 -0.810 -15.912 1.00 45.44 209 LEU A N 1
ATOM 1532 C CA . LEU A 1 209 ? 24.425 -0.461 -16.113 1.00 45.44 209 LEU A CA 1
ATOM 1533 C C . LEU A 1 209 ? 24.632 0.981 -15.651 1.00 45.44 209 LEU A C 1
ATOM 1535 O O . LEU A 1 209 ? 24.226 1.929 -16.321 1.00 45.44 209 LEU A O 1
ATOM 1539 N N . TRP A 1 210 ? 25.242 1.141 -14.480 1.00 43.53 210 TRP A N 1
ATOM 1540 C CA . TRP A 1 210 ? 25.675 2.442 -13.989 1.00 43.53 210 TRP A CA 1
ATOM 1541 C C . TRP A 1 210 ? 26.960 2.863 -14.705 1.00 43.53 210 TRP A C 1
ATOM 1543 O O . TRP A 1 210 ? 27.995 2.218 -14.571 1.00 43.53 210 TRP A O 1
ATOM 1553 N N . ASN A 1 211 ? 26.901 3.964 -15.454 1.00 46.44 211 ASN A N 1
ATOM 1554 C CA . ASN A 1 211 ? 28.094 4.706 -15.851 1.00 46.44 211 ASN A CA 1
ATOM 1555 C C . ASN A 1 211 ? 28.255 5.877 -14.873 1.00 46.44 211 ASN A C 1
ATOM 1557 O O . ASN A 1 211 ? 27.289 6.598 -14.622 1.00 46.44 211 ASN A O 1
ATOM 1561 N N . GLN A 1 212 ? 29.467 6.070 -14.343 1.00 48.22 212 GLN A N 1
ATOM 1562 C CA . GLN A 1 212 ? 29.817 7.083 -13.336 1.00 48.22 212 GLN A CA 1
ATOM 1563 C C . GLN A 1 212 ? 29.469 8.536 -13.736 1.00 48.22 212 GLN A C 1
ATOM 1565 O O . GLN A 1 212 ? 29.529 9.425 -12.896 1.00 48.22 212 GLN A O 1
ATOM 1570 N N . ASN A 1 213 ? 29.046 8.787 -14.982 1.00 50.38 213 ASN A N 1
ATOM 1571 C CA . ASN A 1 213 ? 28.722 10.117 -15.510 1.00 50.38 213 ASN A CA 1
ATOM 1572 C C . ASN A 1 213 ? 27.214 10.445 -15.635 1.00 50.38 213 ASN A C 1
ATOM 1574 O O . ASN A 1 213 ? 26.836 11.335 -16.390 1.00 50.38 213 ASN A O 1
ATOM 1578 N N . GLY A 1 214 ? 26.341 9.790 -14.863 1.00 51.94 214 GLY A N 1
ATOM 1579 C CA . GLY A 1 214 ? 25.147 10.482 -14.350 1.00 51.94 214 GLY A CA 1
ATOM 1580 C C . GLY A 1 214 ? 23.861 10.510 -15.186 1.00 51.94 214 GLY A C 1
ATOM 1581 O O . GLY A 1 214 ? 22.996 11.323 -14.880 1.00 51.94 214 GLY A O 1
ATOM 1582 N N . ILE A 1 215 ? 23.646 9.625 -16.167 1.00 45.41 215 ILE A N 1
ATOM 1583 C CA . ILE A 1 215 ? 22.299 9.408 -16.736 1.00 45.41 215 ILE A CA 1
ATOM 1584 C C . ILE A 1 215 ? 22.086 7.914 -17.009 1.00 45.41 215 ILE A C 1
ATOM 1586 O O . ILE A 1 215 ? 22.742 7.326 -17.867 1.00 45.41 215 ILE A O 1
ATOM 1590 N N . VAL A 1 216 ? 21.142 7.303 -16.287 1.00 49.06 216 VAL A N 1
ATOM 1591 C CA . VAL A 1 216 ? 20.684 5.927 -16.526 1.00 49.06 216 VAL A CA 1
ATOM 1592 C C . VAL A 1 216 ? 19.642 5.961 -17.643 1.00 49.06 216 VAL A C 1
ATOM 1594 O O . VAL A 1 216 ? 18.488 6.321 -17.422 1.00 49.06 216 VAL A O 1
ATOM 1597 N N . GLY A 1 217 ? 20.045 5.603 -18.862 1.00 51.38 217 GLY A N 1
ATOM 1598 C CA . GLY A 1 217 ? 19.107 5.333 -19.949 1.00 51.38 217 GLY A CA 1
ATOM 1599 C C . GLY A 1 217 ? 18.380 4.021 -19.675 1.00 51.38 217 GLY A C 1
ATOM 1600 O O . GLY A 1 217 ? 18.899 2.952 -19.986 1.00 51.38 217 GLY A O 1
ATOM 1601 N N . ILE A 1 218 ? 17.203 4.083 -19.056 1.00 50.72 218 ILE A N 1
ATOM 1602 C CA . ILE A 1 218 ? 16.347 2.907 -18.890 1.00 50.72 218 ILE A CA 1
ATOM 1603 C C . ILE A 1 218 ? 15.795 2.556 -20.279 1.00 50.72 218 ILE A C 1
ATOM 1605 O O . ILE A 1 218 ? 15.026 3.322 -20.859 1.00 50.72 218 ILE A O 1
ATOM 1609 N N . GLY A 1 219 ? 16.207 1.411 -20.833 1.00 53.41 219 GLY A N 1
ATOM 1610 C CA . GLY A 1 219 ? 15.502 0.805 -21.965 1.00 53.41 219 GLY A CA 1
ATOM 1611 C C . GLY A 1 219 ? 14.055 0.492 -21.572 1.00 53.41 219 GLY A C 1
ATOM 1612 O O . GLY A 1 219 ? 13.759 0.294 -20.396 1.00 53.41 219 GLY A O 1
ATOM 1613 N N . SER A 1 220 ? 13.128 0.471 -22.529 1.00 55.84 220 SER A N 1
ATOM 1614 C CA . SER A 1 220 ? 11.708 0.263 -22.224 1.00 55.84 220 SER A CA 1
ATOM 1615 C C . SER A 1 220 ? 11.472 -1.049 -21.456 1.00 55.84 220 SER A C 1
ATOM 1617 O O . SER A 1 220 ? 11.907 -2.127 -21.866 1.00 55.84 220 SER A O 1
ATOM 1619 N N . VAL A 1 221 ? 10.753 -0.966 -20.333 1.00 56.78 221 VAL A N 1
ATOM 1620 C CA . VAL A 1 221 ? 10.250 -2.144 -19.616 1.00 56.78 221 VAL A CA 1
ATOM 1621 C C . VAL A 1 221 ? 8.989 -2.609 -20.337 1.00 56.78 221 VAL A C 1
ATOM 1623 O O . VAL A 1 221 ? 7.990 -1.894 -20.372 1.00 56.78 221 VAL A O 1
ATOM 1626 N N . TYR A 1 222 ? 9.043 -3.796 -20.938 1.00 53.72 222 TYR A N 1
ATOM 1627 C CA . TYR A 1 222 ? 7.899 -4.412 -21.607 1.00 53.72 222 TYR A CA 1
ATOM 1628 C C . TYR A 1 222 ? 7.403 -5.595 -20.774 1.00 53.72 222 TYR A C 1
ATOM 1630 O O . TYR A 1 222 ? 8.140 -6.560 -20.567 1.00 53.72 222 TYR A O 1
ATOM 1638 N N . ALA A 1 223 ? 6.163 -5.519 -20.293 1.00 50.16 223 ALA A N 1
ATOM 1639 C CA . ALA A 1 223 ? 5.488 -6.643 -19.659 1.00 50.16 223 ALA A CA 1
ATOM 1640 C C . ALA A 1 223 ? 4.785 -7.466 -20.746 1.00 50.16 223 ALA A C 1
ATOM 1642 O O . ALA A 1 223 ? 3.824 -6.998 -21.356 1.00 50.16 223 ALA A O 1
ATOM 1643 N N . ALA A 1 224 ? 5.268 -8.682 -21.002 1.00 51.41 224 ALA A N 1
ATOM 1644 C CA . ALA A 1 224 ? 4.580 -9.608 -21.893 1.00 51.41 224 ALA A CA 1
ATOM 1645 C C . ALA A 1 224 ? 3.245 -10.036 -21.263 1.00 51.41 224 ALA A C 1
ATOM 1647 O O . ALA A 1 224 ? 3.197 -10.401 -20.086 1.00 51.41 224 ALA A O 1
ATOM 1648 N N . GLN A 1 225 ? 2.157 -9.985 -22.037 1.00 46.81 225 GLN A N 1
ATOM 1649 C CA . GLN A 1 225 ? 0.845 -10.436 -21.579 1.00 46.81 225 GLN A CA 1
ATOM 1650 C C . GLN A 1 225 ? 0.901 -11.940 -21.243 1.00 46.81 225 GLN A C 1
ATOM 1652 O O . GLN A 1 225 ? 1.317 -12.735 -22.088 1.00 46.81 225 GLN A O 1
ATOM 1657 N N . PRO A 1 226 ? 0.458 -12.373 -20.050 1.00 46.47 226 PRO A N 1
ATOM 1658 C CA . PRO A 1 226 ? 0.368 -13.794 -19.739 1.00 46.47 226 PRO A CA 1
ATOM 1659 C C . PRO A 1 226 ? -0.647 -14.480 -20.668 1.00 46.47 226 PRO A C 1
ATOM 1661 O O . PRO A 1 226 ? -1.806 -14.070 -20.722 1.00 46.47 226 PRO A O 1
ATOM 1664 N N . GLY A 1 227 ? -0.230 -15.533 -21.379 1.00 49.97 227 GLY A N 1
ATOM 1665 C CA . GLY A 1 227 ? -1.140 -16.440 -22.097 1.00 49.97 227 GLY A CA 1
ATOM 1666 C C . GLY A 1 227 ? -0.954 -16.549 -23.612 1.00 49.97 227 GLY A C 1
ATOM 1667 O O . GLY A 1 227 ? -1.494 -17.478 -24.208 1.00 49.97 227 GLY A O 1
ATOM 1668 N N . THR A 1 228 ? -0.158 -15.690 -24.249 1.00 48.66 228 THR A N 1
ATOM 1669 C CA . THR A 1 228 ? 0.316 -15.939 -25.617 1.00 48.66 228 THR A CA 1
ATOM 1670 C C . THR A 1 228 ? 1.653 -16.664 -25.526 1.00 48.66 228 THR A C 1
ATOM 1672 O O . THR A 1 228 ? 2.652 -16.085 -25.113 1.00 48.66 228 THR A O 1
ATOM 1675 N N . VAL A 1 229 ? 1.676 -17.964 -25.848 1.00 49.66 229 VAL A N 1
ATOM 1676 C CA . VAL A 1 229 ? 2.941 -18.697 -26.015 1.00 49.66 229 VAL A CA 1
ATOM 1677 C C . VAL A 1 229 ? 3.713 -17.954 -27.095 1.00 49.66 229 VAL A C 1
ATOM 1679 O O . VAL A 1 229 ? 3.247 -17.897 -28.236 1.00 49.66 229 VAL A O 1
ATOM 1682 N N . PRO A 1 230 ? 4.826 -17.307 -26.751 1.00 53.59 230 PRO A N 1
ATOM 1683 C CA . PRO A 1 230 ? 5.411 -16.370 -27.669 1.00 53.59 230 PRO A CA 1
ATOM 1684 C C . PRO A 1 230 ? 6.178 -17.233 -28.699 1.00 53.59 230 PRO A C 1
ATOM 1686 O O . PRO A 1 230 ? 6.735 -18.280 -28.350 1.00 53.59 230 PRO A O 1
ATOM 1689 N N . ALA A 1 231 ? 6.097 -16.881 -29.988 1.00 59.97 231 ALA A N 1
ATOM 1690 C CA . ALA A 1 231 ? 6.667 -17.683 -31.078 1.00 59.97 231 ALA A CA 1
ATOM 1691 C C . ALA A 1 231 ? 8.143 -18.021 -30.794 1.00 59.97 231 ALA A C 1
ATOM 1693 O O . ALA A 1 231 ? 8.841 -17.221 -30.172 1.00 59.97 231 ALA A O 1
ATOM 1694 N N . ALA A 1 232 ? 8.610 -19.209 -31.205 1.00 69.56 232 ALA A N 1
ATOM 1695 C CA . ALA A 1 232 ? 9.967 -19.680 -30.915 1.00 69.56 232 ALA A CA 1
ATOM 1696 C C . ALA A 1 232 ? 11.006 -18.566 -31.125 1.00 69.56 232 ALA A C 1
ATOM 1698 O O . ALA A 1 232 ? 11.006 -17.898 -32.159 1.00 69.56 232 ALA A O 1
ATOM 1699 N N . GLN A 1 233 ? 11.854 -18.351 -30.115 1.00 68.81 233 GLN A N 1
ATOM 1700 C CA . GLN A 1 233 ? 12.832 -17.270 -30.104 1.00 68.81 233 GLN A CA 1
ATOM 1701 C C . GLN A 1 233 ? 13.701 -17.325 -31.361 1.00 68.81 233 GLN A C 1
ATOM 1703 O O . GLN A 1 233 ? 14.356 -18.330 -31.638 1.00 68.81 233 GLN A O 1
ATOM 1708 N N . GLU A 1 234 ? 13.721 -16.224 -32.099 1.00 89.19 234 GLU A N 1
ATOM 1709 C CA . GLU A 1 234 ? 14.494 -16.126 -33.323 1.00 89.19 234 GLU A CA 1
ATOM 1710 C C . GLU A 1 234 ? 16.007 -16.048 -33.045 1.00 89.19 234 GLU A C 1
ATOM 1712 O O . GLU A 1 234 ? 16.455 -15.509 -32.022 1.00 89.19 234 GLU A O 1
ATOM 1717 N N . ALA A 1 235 ? 16.809 -16.572 -33.977 1.00 94.31 235 ALA A N 1
ATOM 1718 C CA . ALA A 1 235 ? 18.252 -16.363 -33.996 1.00 94.31 235 ALA A CA 1
ATOM 1719 C C . ALA A 1 235 ? 18.604 -14.872 -34.178 1.00 94.31 235 ALA A C 1
ATOM 1721 O O . ALA A 1 235 ? 17.834 -14.086 -34.721 1.00 94.31 235 ALA A O 1
ATOM 1722 N N . TRP A 1 236 ? 19.793 -14.474 -33.718 1.00 96.25 236 TRP A N 1
ATOM 1723 C CA . TRP A 1 236 ? 20.293 -13.114 -33.928 1.00 96.25 236 TRP A CA 1
ATOM 1724 C C . TRP A 1 236 ? 20.718 -12.902 -35.384 1.00 96.25 236 TRP A C 1
ATOM 1726 O O . TRP A 1 236 ? 21.535 -13.661 -35.904 1.00 96.25 236 TRP A O 1
ATOM 1736 N N . HIS A 1 237 ? 20.231 -11.825 -35.997 1.00 96.62 237 HIS A N 1
ATOM 1737 C CA . HIS A 1 237 ? 20.641 -11.351 -37.319 1.00 96.62 237 HIS A CA 1
ATOM 1738 C C . HIS A 1 237 ? 21.708 -10.275 -37.190 1.00 96.62 237 HIS A C 1
ATOM 1740 O O . HIS A 1 237 ? 21.575 -9.376 -36.363 1.00 96.62 237 HIS A O 1
ATOM 1746 N N . THR A 1 238 ? 22.749 -10.319 -38.020 1.00 97.12 238 THR A N 1
ATOM 1747 C CA . THR A 1 238 ? 23.766 -9.258 -38.065 1.00 97.12 238 THR A CA 1
ATOM 1748 C C . THR A 1 238 ? 23.232 -8.017 -38.780 1.00 97.12 238 THR A C 1
ATOM 1750 O O . THR A 1 238 ? 22.687 -8.096 -39.880 1.00 97.12 238 THR A O 1
ATOM 1753 N N . THR A 1 239 ? 23.422 -6.852 -38.168 1.00 96.50 239 THR A N 1
ATOM 1754 C CA . THR A 1 239 ? 23.095 -5.552 -38.752 1.00 96.50 239 THR A CA 1
ATOM 1755 C C . THR A 1 239 ? 24.226 -5.080 -39.660 1.00 96.50 239 THR A C 1
ATOM 1757 O O . THR A 1 239 ? 25.367 -4.960 -39.214 1.00 96.50 239 THR A O 1
ATOM 1760 N N . SER A 1 240 ? 23.919 -4.720 -40.910 1.00 96.75 240 SER A N 1
ATOM 1761 C CA . SER A 1 240 ? 24.865 -3.959 -41.734 1.00 96.75 240 SER A CA 1
ATOM 1762 C C . SER A 1 240 ? 24.960 -2.535 -41.190 1.00 96.75 240 SER A C 1
ATOM 1764 O O . SER A 1 240 ? 23.959 -1.819 -41.172 1.00 96.75 240 SER A O 1
ATOM 1766 N N . LEU A 1 241 ? 26.145 -2.106 -40.760 1.00 97.25 241 LEU A N 1
ATOM 1767 C CA . LEU A 1 241 ? 26.398 -0.735 -40.306 1.00 97.25 241 LEU A CA 1
ATOM 1768 C C . LEU A 1 241 ? 26.704 0.188 -41.495 1.00 97.25 241 LEU A C 1
ATOM 1770 O O . LEU A 1 241 ? 27.169 -0.273 -42.539 1.00 97.25 241 LEU A O 1
ATOM 1774 N N . ALA A 1 242 ? 26.390 1.478 -41.372 1.00 96.62 242 ALA A N 1
ATOM 1775 C CA . ALA A 1 242 ? 26.758 2.471 -42.379 1.00 96.62 242 ALA A CA 1
ATOM 1776 C C . ALA A 1 242 ? 28.283 2.664 -42.368 1.00 96.62 242 ALA A C 1
ATOM 1778 O O . ALA A 1 242 ? 28.910 2.446 -41.339 1.00 96.62 242 ALA A O 1
ATOM 1779 N N . ALA A 1 243 ? 28.886 3.094 -43.481 1.00 89.00 243 ALA A N 1
ATOM 1780 C CA . ALA A 1 243 ? 30.346 3.071 -43.664 1.00 89.00 243 ALA A CA 1
ATOM 1781 C C . ALA A 1 243 ? 31.158 3.787 -42.562 1.00 89.00 243 ALA A C 1
ATOM 1783 O O . ALA A 1 243 ? 32.293 3.411 -42.290 1.00 89.00 243 ALA A O 1
ATOM 1784 N N . SER A 1 244 ? 30.582 4.803 -41.917 1.00 95.19 244 SER A N 1
ATOM 1785 C CA . SER A 1 244 ? 31.228 5.546 -40.829 1.00 95.19 244 SER A CA 1
ATOM 1786 C C . SER A 1 244 ? 31.115 4.873 -39.454 1.00 95.19 244 SER A C 1
ATOM 1788 O O . SER A 1 244 ? 31.731 5.350 -38.506 1.00 95.19 244 SER A O 1
ATOM 1790 N N . TRP A 1 245 ? 30.352 3.785 -39.330 1.00 96.88 245 TRP A N 1
ATOM 1791 C CA . TRP A 1 245 ? 30.161 3.013 -38.103 1.00 96.88 245 TRP A CA 1
ATOM 1792 C C . TRP A 1 245 ? 30.869 1.663 -38.192 1.00 96.88 245 TRP A C 1
ATOM 1794 O O . TRP A 1 245 ? 30.711 0.921 -39.158 1.00 96.88 245 TRP A O 1
ATOM 1804 N N . THR A 1 246 ? 31.617 1.312 -37.151 1.00 97.19 246 THR A N 1
ATOM 1805 C CA . THR A 1 246 ? 32.299 0.016 -37.041 1.00 97.19 246 THR A CA 1
ATOM 1806 C C . THR A 1 246 ? 31.865 -0.683 -35.759 1.00 97.19 246 THR A C 1
ATOM 1808 O O . THR A 1 246 ? 31.809 -0.063 -34.699 1.00 97.19 246 THR A O 1
ATOM 1811 N N . ALA A 1 247 ? 31.550 -1.979 -35.839 1.00 95.75 247 ALA A N 1
ATOM 1812 C CA . ALA A 1 247 ? 31.283 -2.777 -34.647 1.00 95.75 247 ALA A CA 1
ATOM 1813 C C . ALA A 1 247 ? 32.560 -2.878 -33.800 1.00 95.75 247 ALA A C 1
ATOM 1815 O O . ALA A 1 247 ? 33.650 -3.110 -34.320 1.00 95.75 247 ALA A O 1
ATOM 1816 N N . SER A 1 248 ? 32.422 -2.714 -32.492 1.00 93.12 248 SER A N 1
ATOM 1817 C CA . SER A 1 248 ? 33.518 -2.746 -31.530 1.00 93.12 248 SER A CA 1
ATOM 1818 C C . SER A 1 248 ? 33.195 -3.745 -30.416 1.00 93.12 248 SER A C 1
ATOM 1820 O O . SER A 1 248 ? 32.040 -4.108 -30.210 1.00 93.12 248 SER A O 1
ATOM 1822 N N . GLY A 1 249 ? 34.205 -4.229 -29.691 1.00 88.06 249 GLY A N 1
ATOM 1823 C CA . GLY A 1 249 ? 34.003 -5.186 -28.590 1.00 88.06 249 GLY A CA 1
ATOM 1824 C C . GLY A 1 249 ? 33.818 -6.652 -29.013 1.00 88.06 249 GLY A C 1
ATOM 1825 O O . GLY A 1 249 ? 33.334 -7.459 -28.227 1.00 88.06 249 GLY A O 1
ATOM 1826 N N . GLY A 1 250 ? 34.203 -7.019 -30.240 1.00 88.00 250 GLY A N 1
ATOM 1827 C CA . GLY A 1 250 ? 34.331 -8.417 -30.686 1.00 88.00 250 GLY A CA 1
ATOM 1828 C C . GLY A 1 250 ? 33.036 -9.128 -31.103 1.00 88.00 250 GLY A C 1
ATOM 1829 O O . GLY A 1 250 ? 33.114 -10.164 -31.758 1.00 88.00 250 GLY A O 1
ATOM 1830 N N . ALA A 1 251 ? 31.859 -8.576 -30.797 1.00 91.19 251 ALA A N 1
ATOM 1831 C CA . ALA A 1 251 ? 30.569 -9.099 -31.249 1.00 91.19 251 ALA A CA 1
ATOM 1832 C C . ALA A 1 251 ? 29.937 -8.193 -32.326 1.00 91.19 251 ALA A C 1
ATOM 1834 O O . ALA A 1 251 ? 30.013 -6.967 -32.215 1.00 91.19 251 ALA A O 1
ATOM 1835 N N . PRO A 1 252 ? 29.279 -8.756 -33.359 1.00 95.38 252 PRO A N 1
ATOM 1836 C CA . PRO A 1 252 ? 28.592 -7.954 -34.362 1.00 95.38 252 PRO A CA 1
ATOM 1837 C C . PRO A 1 252 ? 27.366 -7.253 -33.768 1.00 95.38 252 PRO A C 1
ATOM 1839 O O . PRO A 1 252 ? 26.613 -7.830 -32.974 1.00 95.38 252 PRO A O 1
ATOM 1842 N N . CYS A 1 253 ? 27.109 -6.029 -34.225 1.00 96.31 253 CYS A N 1
ATOM 1843 C CA . CYS A 1 253 ? 25.830 -5.371 -33.977 1.00 96.31 253 CYS A CA 1
ATOM 1844 C C . CYS A 1 253 ? 24.715 -6.200 -34.619 1.00 96.31 253 CYS A C 1
ATOM 1846 O O . CYS A 1 253 ? 24.851 -6.629 -35.764 1.00 96.31 253 CYS A O 1
ATOM 1848 N N . SER A 1 254 ? 23.659 -6.490 -33.865 1.00 96.88 254 SER A N 1
ATOM 1849 C CA . SER A 1 254 ? 22.661 -7.494 -34.235 1.00 96.88 254 SER A CA 1
ATOM 1850 C C . SER A 1 254 ? 21.250 -7.099 -33.802 1.00 96.88 254 SER A C 1
ATOM 1852 O O . SER A 1 254 ? 21.080 -6.275 -32.904 1.00 96.88 254 SER A O 1
ATOM 1854 N N . TYR A 1 255 ? 20.240 -7.730 -34.395 1.00 96.75 255 TYR A N 1
ATOM 1855 C CA . TYR A 1 255 ? 18.831 -7.603 -34.018 1.00 96.75 255 TYR A CA 1
ATOM 1856 C C . TYR A 1 255 ? 18.124 -8.962 -34.060 1.00 96.75 255 TYR A C 1
ATOM 1858 O O . TYR A 1 255 ? 18.631 -9.910 -34.661 1.00 96.75 255 TYR A O 1
ATOM 1866 N N . ARG A 1 256 ? 16.966 -9.075 -33.408 1.00 94.81 256 ARG A N 1
ATOM 1867 C CA . ARG A 1 256 ? 16.067 -10.234 -33.539 1.00 94.81 256 ARG A CA 1
ATOM 1868 C C . ARG A 1 256 ? 14.637 -9.874 -33.164 1.00 94.81 256 ARG A C 1
ATOM 1870 O O . ARG A 1 256 ? 14.440 -8.981 -32.332 1.00 94.81 256 ARG A O 1
ATOM 1877 N N . LEU A 1 257 ? 13.670 -10.600 -33.716 1.00 92.38 257 LEU A N 1
ATOM 1878 C CA . LEU A 1 257 ? 12.287 -10.559 -33.266 1.00 92.38 257 LEU A CA 1
ATOM 1879 C C . LEU A 1 257 ? 12.153 -11.397 -31.991 1.00 92.38 257 LEU A C 1
ATOM 1881 O O . LEU A 1 257 ? 12.468 -12.588 -31.938 1.00 92.38 257 LEU A O 1
ATOM 1885 N N . MET A 1 258 ? 11.716 -10.742 -30.929 1.00 90.94 258 MET A N 1
ATOM 1886 C CA . MET A 1 258 ? 11.354 -11.382 -29.682 1.00 90.94 258 MET A CA 1
ATOM 1887 C C . MET A 1 258 ? 9.971 -11.993 -29.817 1.00 90.94 258 MET A C 1
ATOM 1889 O O . MET A 1 258 ? 9.114 -11.557 -30.584 1.00 90.94 258 MET A O 1
ATOM 1893 N N . ALA A 1 259 ? 9.753 -13.001 -28.997 1.00 85.38 259 ALA A N 1
ATOM 1894 C CA . ALA A 1 259 ? 8.550 -13.794 -29.014 1.00 85.38 259 ALA A CA 1
ATOM 1895 C C . ALA A 1 259 ? 7.281 -12.953 -28.673 1.00 85.38 259 ALA A C 1
ATOM 1897 O O . ALA A 1 259 ? 6.170 -13.340 -29.027 1.00 85.38 259 ALA A O 1
ATOM 1898 N N . ASP A 1 260 ? 7.444 -11.784 -28.040 1.00 84.62 260 ASP A N 1
ATOM 1899 C CA . ASP A 1 260 ? 6.379 -10.818 -27.742 1.00 84.62 260 ASP A CA 1
ATOM 1900 C C . ASP A 1 260 ? 6.124 -9.776 -28.850 1.00 84.62 260 ASP A C 1
ATOM 1902 O O . ASP A 1 260 ? 5.459 -8.767 -28.620 1.00 84.62 260 ASP A O 1
ATOM 1906 N N . GLY A 1 261 ? 6.654 -9.998 -30.057 1.00 88.25 261 GLY A N 1
ATOM 1907 C CA . GLY A 1 261 ? 6.422 -9.126 -31.213 1.00 88.25 261 GLY A CA 1
ATOM 1908 C C . GLY A 1 261 ? 7.233 -7.828 -31.205 1.00 88.25 261 GLY A C 1
ATOM 1909 O O . GLY A 1 261 ? 6.987 -6.935 -32.021 1.00 88.25 261 GLY A O 1
ATOM 1910 N N . THR A 1 262 ? 8.210 -7.711 -30.303 1.00 92.69 262 THR A N 1
ATOM 1911 C CA . THR A 1 262 ? 9.165 -6.598 -30.291 1.00 92.69 262 THR A CA 1
ATOM 1912 C C . THR A 1 262 ? 10.487 -6.992 -30.936 1.00 92.69 262 THR A C 1
ATOM 1914 O O . THR A 1 262 ? 10.937 -8.124 -30.812 1.00 92.69 262 THR A O 1
ATOM 1917 N N . VAL A 1 263 ? 11.161 -6.057 -31.593 1.00 94.06 263 VAL A N 1
ATOM 1918 C CA . VAL A 1 263 ? 12.550 -6.220 -32.024 1.00 94.06 263 VAL A CA 1
ATOM 1919 C C . VAL A 1 263 ? 13.459 -5.682 -30.941 1.00 94.06 263 VAL A C 1
ATOM 1921 O O . VAL A 1 263 ? 13.244 -4.577 -30.447 1.00 94.06 263 VAL A O 1
ATOM 1924 N N . VAL A 1 264 ? 14.480 -6.458 -30.590 1.00 95.12 264 VAL A N 1
ATOM 1925 C CA . VAL A 1 264 ? 15.575 -6.018 -29.719 1.00 95.12 264 VAL A CA 1
ATOM 1926 C C . VAL A 1 264 ? 16.834 -5.904 -30.558 1.00 95.12 264 VAL A C 1
ATOM 1928 O O . VAL A 1 264 ? 17.142 -6.804 -31.345 1.00 95.12 264 VAL A O 1
ATOM 1931 N N . MET A 1 265 ? 17.569 -4.814 -30.367 1.00 96.00 265 MET A N 1
ATOM 1932 C CA . MET A 1 265 ? 18.885 -4.607 -30.960 1.00 96.00 265 MET A CA 1
ATOM 1933 C C . MET A 1 265 ? 19.965 -4.735 -29.887 1.00 96.00 265 MET A C 1
ATOM 1935 O O . MET A 1 265 ? 19.723 -4.470 -28.713 1.00 96.00 265 MET A O 1
ATOM 1939 N N . LYS A 1 266 ? 21.158 -5.169 -30.290 1.00 94.62 266 LYS A N 1
ATOM 1940 C CA . LYS A 1 266 ? 22.345 -5.195 -29.433 1.00 94.62 266 LYS A CA 1
ATOM 1941 C C . LYS A 1 266 ? 23.602 -4.860 -30.214 1.00 94.62 266 LYS A C 1
ATOM 1943 O O . LYS A 1 266 ? 23.655 -5.044 -31.434 1.00 94.62 266 LYS A O 1
ATOM 1948 N N . GLY A 1 267 ? 24.629 -4.402 -29.525 1.00 93.69 267 GLY A N 1
ATOM 1949 C CA . GLY A 1 267 ? 25.929 -4.115 -30.096 1.00 93.69 267 GLY A CA 1
ATOM 1950 C C . GLY A 1 267 ? 26.580 -2.882 -29.495 1.00 93.69 267 GLY A C 1
ATOM 1951 O O . GLY A 1 267 ? 25.923 -1.938 -29.050 1.00 93.69 267 GLY A O 1
ATOM 1952 N N . PHE A 1 268 ? 27.904 -2.907 -29.566 1.00 94.50 268 PHE A N 1
ATOM 1953 C CA . PHE A 1 268 ? 28.775 -1.782 -29.294 1.00 94.50 268 PHE A CA 1
ATOM 1954 C C . PHE A 1 268 ? 29.409 -1.345 -30.614 1.00 94.50 268 PHE A C 1
ATOM 1956 O O . PHE A 1 268 ? 29.887 -2.177 -31.387 1.00 94.50 268 PHE A O 1
ATOM 1963 N N . MET A 1 269 ? 29.386 -0.049 -30.904 1.00 95.44 269 MET A N 1
ATOM 1964 C CA . MET A 1 269 ? 29.914 0.494 -32.153 1.00 95.44 269 MET A CA 1
ATOM 1965 C C . MET A 1 269 ? 30.657 1.805 -31.922 1.00 95.44 269 MET A C 1
ATOM 1967 O O . MET A 1 269 ? 30.370 2.549 -30.983 1.00 95.44 269 MET A O 1
ATOM 1971 N N . THR A 1 270 ? 31.614 2.084 -32.796 1.00 96.12 270 THR A N 1
ATOM 1972 C CA . THR A 1 270 ? 32.349 3.347 -32.853 1.00 96.12 270 THR A CA 1
ATOM 1973 C C . THR A 1 270 ? 32.034 4.061 -34.159 1.00 96.12 270 THR A C 1
ATOM 1975 O O . THR A 1 270 ? 31.831 3.423 -35.194 1.00 96.12 270 THR A O 1
ATOM 1978 N N . PHE A 1 271 ? 31.988 5.387 -34.113 1.00 96.31 271 PHE A N 1
ATOM 1979 C CA . PHE A 1 271 ? 31.901 6.218 -35.308 1.00 96.31 271 PHE A CA 1
ATOM 1980 C C . PHE A 1 271 ? 33.286 6.762 -35.654 1.00 96.31 271 PHE A C 1
ATOM 1982 O O . PHE A 1 271 ? 34.001 7.199 -34.758 1.00 96.31 271 PHE A O 1
ATOM 1989 N N . ALA A 1 272 ? 33.675 6.758 -36.927 1.00 96.38 272 ALA A N 1
ATOM 1990 C CA . ALA A 1 272 ? 34.914 7.382 -37.386 1.00 96.38 272 ALA A CA 1
ATOM 1991 C C . ALA A 1 272 ? 34.629 8.788 -37.938 1.00 96.38 272 ALA A C 1
ATOM 1993 O O . ALA A 1 272 ? 33.916 8.942 -38.931 1.00 96.38 272 ALA A O 1
ATOM 1994 N N . GLY A 1 273 ? 35.209 9.815 -37.313 1.00 95.69 273 GLY A N 1
ATOM 1995 C CA . GLY A 1 273 ? 35.056 11.221 -37.697 1.00 95.69 273 GLY A CA 1
ATOM 1996 C C . GLY A 1 273 ? 34.093 12.003 -36.801 1.00 95.69 273 GLY A C 1
ATOM 1997 O O . GLY A 1 273 ? 33.901 11.674 -35.631 1.00 95.69 273 GLY A O 1
ATOM 1998 N N . THR A 1 274 ? 33.511 13.072 -37.348 1.00 96.44 274 THR A N 1
ATOM 1999 C CA . THR A 1 274 ? 32.569 13.946 -36.632 1.00 96.44 274 THR A CA 1
ATOM 2000 C C . THR A 1 274 ? 31.138 13.474 -36.855 1.00 96.44 274 THR A C 1
ATOM 2002 O O . THR A 1 274 ? 30.593 13.623 -37.947 1.00 96.44 274 THR A O 1
ATOM 2005 N N . LEU A 1 275 ? 30.523 12.916 -35.817 1.00 96.50 275 LEU A N 1
ATOM 2006 C CA . LEU A 1 275 ? 29.125 12.519 -35.813 1.00 96.50 275 LEU A CA 1
ATOM 2007 C C . LEU A 1 275 ? 28.234 13.757 -35.686 1.00 96.50 275 LEU A C 1
ATOM 2009 O O . LEU A 1 275 ? 28.365 14.527 -34.733 1.00 96.50 275 LEU A O 1
ATOM 2013 N N . THR A 1 276 ? 27.310 13.925 -36.628 1.00 96.56 276 THR A N 1
ATOM 2014 C CA . THR A 1 276 ? 26.307 14.997 -36.633 1.00 96.56 276 THR A CA 1
ATOM 2015 C C . THR A 1 276 ? 24.899 14.429 -36.460 1.00 96.56 276 THR A C 1
ATOM 2017 O O . THR A 1 276 ? 24.634 13.257 -36.748 1.00 96.56 276 THR A O 1
ATOM 2020 N N . SER A 1 277 ? 23.976 15.269 -35.987 1.00 97.06 277 SER A N 1
ATOM 2021 C CA . SER A 1 277 ? 22.558 14.916 -35.859 1.00 97.06 277 SER A CA 1
ATOM 2022 C C . SER A 1 277 ? 21.957 14.519 -37.218 1.00 97.06 277 SER A C 1
ATOM 2024 O O . SER A 1 277 ? 22.201 15.185 -38.223 1.00 97.06 277 SER A O 1
ATOM 2026 N N . GLY A 1 278 ? 21.187 13.430 -37.255 1.00 97.00 278 GLY A N 1
ATOM 2027 C CA . GLY A 1 278 ? 20.592 12.843 -38.462 1.00 97.00 278 GLY A CA 1
ATOM 2028 C C . GLY A 1 278 ? 21.441 11.762 -39.146 1.00 97.00 278 GLY A C 1
ATOM 2029 O O . GLY A 1 278 ? 20.996 11.170 -40.134 1.00 97.00 278 GLY A O 1
ATOM 2030 N N . SER A 1 279 ? 22.642 11.469 -38.635 1.00 97.19 279 SER A N 1
ATOM 2031 C CA . SER A 1 279 ? 23.515 10.430 -39.196 1.00 97.19 279 SER A CA 1
ATOM 2032 C C . SER A 1 279 ? 22.843 9.054 -39.155 1.00 97.19 279 SER A C 1
ATOM 2034 O O . SER A 1 279 ? 22.249 8.660 -38.151 1.00 97.19 279 SER A O 1
ATOM 2036 N N . THR A 1 280 ? 22.948 8.299 -40.250 1.00 97.62 280 THR A N 1
ATOM 2037 C CA . THR A 1 280 ? 22.383 6.944 -40.337 1.00 97.62 280 THR A CA 1
ATOM 2038 C C . THR A 1 280 ? 23.348 5.932 -39.720 1.00 97.62 280 THR A C 1
ATOM 2040 O O . THR A 1 280 ? 24.542 5.954 -40.014 1.00 97.62 280 THR A O 1
ATOM 2043 N N . ILE A 1 281 ? 22.833 5.051 -38.862 1.00 97.00 281 ILE A N 1
ATOM 2044 C CA . ILE A 1 281 ? 23.589 3.981 -38.200 1.00 97.00 281 ILE A CA 1
ATOM 2045 C C . ILE A 1 281 ? 23.628 2.717 -39.067 1.00 97.00 281 ILE A C 1
ATOM 2047 O O . ILE A 1 281 ? 24.672 2.084 -39.205 1.00 97.00 281 ILE A O 1
ATOM 2051 N N . THR A 1 282 ? 22.504 2.347 -39.681 1.00 96.31 282 THR A N 1
ATOM 2052 C CA . THR A 1 282 ? 22.387 1.144 -40.520 1.00 96.31 282 THR A CA 1
ATOM 2053 C C . THR A 1 282 ? 22.806 1.403 -41.966 1.00 96.31 282 THR A C 1
ATOM 2055 O O . THR A 1 282 ? 22.294 2.318 -42.601 1.00 96.31 282 THR A O 1
ATOM 2058 N N . GLY A 1 283 ? 23.673 0.560 -42.526 1.00 92.81 283 GLY A N 1
ATOM 2059 C CA . GLY A 1 283 ? 24.085 0.622 -43.934 1.00 92.81 283 GLY A CA 1
ATOM 2060 C C . GLY A 1 283 ? 23.002 0.132 -44.894 1.00 92.81 283 GLY A C 1
ATOM 2061 O O . GLY A 1 283 ? 22.893 0.623 -46.013 1.00 92.81 283 GLY A O 1
ATOM 2062 N N . THR A 1 284 ? 22.151 -0.784 -44.433 1.00 95.31 284 THR A N 1
ATOM 2063 C CA . THR A 1 284 ? 20.932 -1.217 -45.124 1.00 95.31 284 THR A CA 1
ATOM 2064 C C . THR A 1 284 ? 19.755 -1.122 -44.169 1.00 95.31 284 THR A C 1
ATOM 2066 O O . THR A 1 284 ? 19.893 -1.467 -42.996 1.00 95.31 284 THR A O 1
ATOM 2069 N N . ALA A 1 285 ? 18.590 -0.701 -44.663 1.00 96.25 285 ALA A N 1
ATOM 2070 C CA . ALA A 1 285 ? 17.373 -0.697 -43.859 1.00 96.25 285 ALA A CA 1
ATOM 2071 C C . ALA A 1 285 ? 17.066 -2.096 -43.301 1.00 96.25 285 ALA A C 1
ATOM 2073 O O . ALA A 1 285 ? 17.285 -3.101 -43.984 1.00 96.25 285 ALA A O 1
ATOM 2074 N N . LEU A 1 286 ? 16.507 -2.155 -42.089 1.00 96.62 286 LEU A N 1
ATOM 2075 C CA . LEU A 1 286 ? 15.997 -3.395 -41.507 1.00 96.62 286 LEU A CA 1
ATOM 2076 C C . LEU A 1 286 ? 15.011 -4.076 -42.482 1.00 96.62 286 LEU A C 1
ATOM 2078 O O . LEU A 1 286 ? 14.250 -3.373 -43.168 1.00 96.62 286 LEU A O 1
ATOM 2082 N N . PRO A 1 287 ? 14.989 -5.419 -42.583 1.00 96.94 287 PRO A N 1
ATOM 2083 C CA . PRO A 1 287 ? 14.015 -6.115 -43.420 1.00 96.94 287 PRO A CA 1
ATOM 2084 C C . PRO A 1 287 ? 12.583 -5.802 -42.975 1.00 96.94 287 PRO A C 1
ATOM 2086 O O . PRO A 1 287 ? 12.353 -5.470 -41.815 1.00 96.94 287 PRO A O 1
ATOM 2089 N N . ALA A 1 288 ? 11.613 -5.909 -43.889 1.00 94.81 288 ALA A N 1
ATOM 2090 C CA . ALA A 1 288 ? 10.232 -5.473 -43.648 1.00 94.81 288 ALA A CA 1
ATOM 2091 C C . ALA A 1 288 ? 9.604 -6.056 -42.364 1.00 94.81 288 ALA A C 1
ATOM 2093 O O . ALA A 1 288 ? 8.900 -5.337 -41.668 1.00 94.81 288 ALA A O 1
ATOM 2094 N N . GLY A 1 289 ? 9.926 -7.306 -42.009 1.00 92.62 289 GLY A N 1
ATOM 2095 C CA . GLY A 1 289 ? 9.446 -7.970 -40.788 1.00 92.62 289 GLY A CA 1
ATOM 2096 C C . GLY A 1 289 ? 10.050 -7.477 -39.465 1.00 92.62 289 GLY A C 1
ATOM 2097 O O . GLY A 1 289 ? 9.690 -8.005 -38.422 1.00 92.62 289 GLY A O 1
ATOM 2098 N N . TYR A 1 290 ? 10.955 -6.492 -39.485 1.00 96.38 290 TYR A N 1
ATOM 2099 C CA . TYR A 1 290 ? 11.600 -5.920 -38.290 1.00 96.38 290 TYR A CA 1
ATOM 2100 C C . TYR A 1 290 ? 11.447 -4.402 -38.213 1.00 96.38 290 TYR A C 1
ATOM 2102 O O . TYR A 1 290 ? 12.193 -3.741 -37.492 1.00 96.38 290 TYR A O 1
ATOM 2110 N N . ARG A 1 291 ? 10.550 -3.817 -39.010 1.00 96.56 291 ARG A N 1
ATOM 2111 C CA . ARG A 1 291 ? 10.324 -2.369 -39.029 1.00 96.56 291 ARG A CA 1
ATOM 2112 C C . ARG A 1 291 ? 9.190 -2.026 -38.072 1.00 96.56 291 ARG A C 1
ATOM 2114 O O . ARG A 1 291 ? 8.205 -2.757 -38.051 1.00 96.56 291 ARG A O 1
ATOM 2121 N N . PRO A 1 292 ? 9.281 -0.927 -37.316 1.00 96.38 292 PRO A N 1
ATOM 2122 C CA . PRO A 1 292 ? 8.149 -0.486 -36.522 1.00 96.38 292 PRO A CA 1
ATOM 2123 C C . PRO A 1 292 ? 7.059 0.112 -37.427 1.00 96.38 292 PRO A C 1
ATOM 2125 O O . PRO A 1 292 ? 7.366 0.709 -38.463 1.00 96.38 292 PRO A O 1
ATOM 2128 N N . LEU A 1 293 ? 5.786 0.009 -37.025 1.00 92.81 293 LEU A N 1
ATOM 2129 C CA . LEU A 1 293 ? 4.672 0.651 -37.745 1.00 92.81 293 LEU A CA 1
ATOM 2130 C C . LEU A 1 293 ? 4.725 2.181 -37.700 1.00 92.81 293 LEU A C 1
ATOM 2132 O O . LEU A 1 293 ? 4.210 2.861 -38.587 1.00 92.81 293 LEU A O 1
ATOM 2136 N N . GLN A 1 294 ? 5.337 2.722 -36.652 1.00 96.69 294 GLN A N 1
ATOM 2137 C CA . GLN A 1 294 ? 5.547 4.148 -36.451 1.00 96.69 294 GLN A CA 1
ATOM 2138 C C . GLN A 1 294 ? 7.006 4.390 -36.100 1.00 96.69 294 GLN A C 1
ATOM 2140 O O . GLN A 1 294 ? 7.676 3.521 -35.553 1.00 96.69 294 GLN A O 1
ATOM 2145 N N . THR A 1 295 ? 7.507 5.581 -36.399 1.00 97.25 295 THR A N 1
ATOM 2146 C CA . THR A 1 295 ? 8.859 5.960 -36.001 1.00 97.25 295 THR A CA 1
ATOM 2147 C C . THR A 1 295 ? 9.018 5.828 -34.488 1.00 97.25 295 THR A C 1
ATOM 2149 O O . THR A 1 295 ? 8.294 6.468 -33.727 1.00 97.25 295 THR A O 1
ATOM 2152 N N . TYR A 1 296 ? 9.975 5.009 -34.063 1.00 96.62 296 TYR A N 1
ATOM 2153 C CA . TYR A 1 296 ? 10.250 4.760 -32.655 1.00 96.62 296 TYR A CA 1
ATOM 2154 C C . TYR A 1 296 ? 11.503 5.511 -32.215 1.00 96.62 296 TYR A C 1
ATOM 2156 O O . TYR A 1 296 ? 12.505 5.519 -32.931 1.00 96.62 296 TYR A O 1
ATOM 2164 N N . VAL A 1 297 ? 11.450 6.144 -31.045 1.00 96.31 297 VAL A N 1
ATOM 2165 C CA . VAL A 1 297 ? 12.509 7.023 -30.542 1.00 96.31 297 VAL A CA 1
ATOM 2166 C C . VAL A 1 297 ? 12.982 6.521 -29.185 1.00 96.31 297 VAL A C 1
ATOM 2168 O O . VAL A 1 297 ? 12.180 6.341 -28.272 1.00 96.31 297 VAL A O 1
ATOM 2171 N N . VAL A 1 298 ? 14.290 6.310 -29.055 1.00 94.19 298 VAL A N 1
ATOM 2172 C CA . VAL A 1 298 ? 14.941 5.858 -27.822 1.00 94.19 298 VAL A CA 1
ATOM 2173 C C . VAL A 1 298 ? 15.946 6.917 -27.389 1.00 94.19 298 VAL A C 1
ATOM 2175 O O . VAL A 1 298 ? 16.884 7.175 -28.145 1.00 94.19 298 VAL A O 1
ATOM 2178 N N . PRO A 1 299 ? 15.797 7.540 -26.207 1.00 94.12 299 PRO A N 1
ATOM 2179 C CA . PRO A 1 299 ? 16.805 8.465 -25.710 1.00 94.12 299 PRO A CA 1
ATOM 2180 C C . PRO A 1 299 ? 18.129 7.724 -25.509 1.00 94.12 299 PRO A C 1
ATOM 2182 O O . PRO A 1 299 ? 18.160 6.590 -25.030 1.00 94.12 299 PRO A O 1
ATOM 2185 N N . CYS A 1 300 ? 19.232 8.363 -25.874 1.00 91.06 300 CYS A N 1
ATOM 2186 C CA . CYS A 1 300 ? 20.564 7.803 -25.706 1.00 91.06 300 CYS A CA 1
ATOM 2187 C C . CYS A 1 300 ? 21.540 8.863 -25.199 1.00 91.06 300 CYS A C 1
ATOM 2189 O O . CYS A 1 300 ? 21.379 10.061 -25.437 1.00 91.06 300 CYS A O 1
ATOM 2191 N N . VAL A 1 301 ? 22.590 8.405 -24.529 1.00 89.88 301 VAL A N 1
ATOM 2192 C CA . VAL A 1 301 ? 23.716 9.243 -24.117 1.00 89.88 301 VAL A CA 1
ATOM 2193 C C . VAL A 1 301 ? 24.961 8.699 -24.789 1.00 89.88 301 VAL A C 1
ATOM 2195 O O . VAL A 1 301 ? 25.216 7.495 -24.753 1.00 89.88 301 VAL A O 1
ATOM 2198 N N . LEU A 1 302 ? 25.711 9.588 -25.427 1.00 86.94 302 LEU A N 1
ATOM 2199 C CA . LEU A 1 302 ? 27.002 9.279 -26.020 1.00 86.94 302 LEU A CA 1
ATOM 2200 C C . LEU A 1 302 ? 28.099 9.877 -25.135 1.00 86.94 302 LEU A C 1
ATOM 2202 O O . LEU A 1 302 ? 27.839 10.753 -24.307 1.00 86.94 302 LEU A O 1
ATOM 2206 N N . GLY A 1 303 ? 29.333 9.388 -25.280 1.00 81.31 303 GLY A N 1
ATOM 2207 C CA . GLY A 1 303 ? 30.469 9.891 -24.501 1.00 81.31 303 GLY A CA 1
ATOM 2208 C C . GLY A 1 303 ? 30.579 11.426 -24.524 1.00 81.31 303 GLY A C 1
ATOM 2209 O O . GLY A 1 303 ? 30.279 12.059 -25.532 1.00 81.31 303 GLY A O 1
ATOM 2210 N N . GLY A 1 304 ? 31.015 12.027 -23.410 1.00 76.94 304 GLY A N 1
ATOM 2211 C CA . GLY A 1 304 ? 31.236 13.478 -23.313 1.00 76.94 304 GLY A CA 1
ATOM 2212 C C . GLY A 1 304 ? 29.996 14.324 -22.989 1.00 76.94 304 GLY A C 1
ATOM 2213 O O . GLY A 1 304 ? 29.926 15.466 -23.429 1.00 76.94 304 GLY A O 1
ATOM 2214 N N . ASN A 1 305 ? 29.031 13.796 -22.225 1.00 83.31 305 ASN A N 1
ATOM 2215 C CA . ASN A 1 305 ? 27.794 14.486 -21.806 1.00 83.31 305 ASN A CA 1
ATOM 2216 C C . ASN A 1 305 ? 26.858 14.907 -22.953 1.00 83.31 305 ASN A C 1
ATOM 2218 O O . ASN A 1 305 ? 25.941 15.701 -22.741 1.00 83.31 305 ASN A O 1
ATOM 2222 N N . VAL A 1 306 ? 27.050 14.375 -24.162 1.00 88.06 306 VAL A N 1
ATOM 2223 C CA . VAL A 1 306 ? 26.154 14.660 -25.282 1.00 88.06 306 VAL A CA 1
ATOM 2224 C C . VAL A 1 306 ? 24.971 13.705 -25.238 1.00 88.06 306 VAL A C 1
ATOM 2226 O O . VAL A 1 306 ? 25.103 12.486 -25.372 1.00 88.06 306 VAL A O 1
ATOM 2229 N N . THR A 1 307 ? 23.791 14.285 -25.058 1.00 93.62 307 THR A N 1
ATOM 2230 C CA . THR A 1 307 ? 22.516 13.578 -25.120 1.00 93.62 307 THR A CA 1
ATOM 2231 C C . THR A 1 307 ? 21.984 13.566 -26.548 1.00 93.62 307 THR A C 1
ATOM 2233 O O . THR A 1 307 ? 22.256 14.461 -27.361 1.00 93.62 307 THR A O 1
ATOM 2236 N N . GLY A 1 308 ? 21.210 12.538 -26.861 1.00 93.50 308 GLY A N 1
ATOM 2237 C CA . GLY A 1 308 ? 20.575 12.380 -28.153 1.00 93.50 308 GLY A CA 1
ATOM 2238 C C . GLY A 1 308 ? 19.439 11.373 -28.109 1.00 93.50 308 GLY A C 1
ATOM 2239 O O . GLY A 1 308 ? 18.954 10.983 -27.045 1.00 93.50 308 GLY A O 1
ATOM 2240 N N . GLN A 1 309 ? 19.027 10.940 -29.288 1.00 96.12 309 GLN A N 1
ATOM 2241 C CA . GLN A 1 309 ? 18.050 9.882 -29.462 1.00 96.12 309 GLN A CA 1
ATOM 2242 C C . GLN A 1 309 ? 18.393 9.027 -30.680 1.00 96.12 309 GLN A C 1
ATOM 2244 O O . GLN A 1 309 ? 18.832 9.535 -31.715 1.00 96.12 309 GLN A O 1
ATOM 2249 N N . ILE A 1 310 ? 18.156 7.727 -30.561 1.00 97.00 310 ILE A N 1
ATOM 2250 C CA . ILE A 1 310 ? 18.137 6.789 -31.677 1.00 97.00 310 ILE A CA 1
ATOM 2251 C C . ILE A 1 310 ? 16.711 6.747 -32.213 1.00 97.00 310 ILE A C 1
ATOM 2253 O O . ILE A 1 310 ? 15.761 6.547 -31.458 1.00 97.00 310 ILE A O 1
ATOM 2257 N N . GLN A 1 311 ? 16.565 6.916 -33.519 1.00 97.62 311 GLN A N 1
ATOM 2258 C CA . GLN A 1 311 ? 15.293 6.852 -34.218 1.00 97.62 311 GLN A CA 1
ATOM 2259 C C . GLN A 1 311 ? 15.275 5.637 -35.142 1.00 97.62 311 GLN A C 1
ATOM 2261 O O . GLN A 1 311 ? 16.101 5.536 -36.048 1.00 97.62 311 GLN A O 1
ATOM 2266 N N . VAL A 1 312 ? 14.317 4.735 -34.940 1.00 97.75 312 VAL A N 1
ATOM 2267 C CA . VAL A 1 312 ? 14.027 3.624 -35.851 1.00 97.75 312 VAL A CA 1
ATOM 2268 C C . VAL A 1 312 ? 12.824 4.019 -36.698 1.00 97.75 312 VAL A C 1
ATOM 2270 O O . VAL A 1 312 ? 11.699 4.095 -36.207 1.00 97.75 312 VAL A O 1
ATOM 2273 N N . ASN A 1 313 ? 13.064 4.324 -37.969 1.00 97.94 313 ASN A N 1
ATOM 2274 C CA . ASN A 1 313 ? 12.029 4.776 -38.894 1.00 97.94 313 ASN A CA 1
ATOM 2275 C C . ASN A 1 313 ? 11.192 3.609 -39.436 1.00 97.94 313 ASN A C 1
ATOM 2277 O O . ASN A 1 313 ? 11.665 2.477 -39.538 1.00 97.94 313 ASN A O 1
ATOM 2281 N N . THR A 1 314 ? 9.982 3.910 -39.911 1.00 97.62 314 THR A N 1
ATOM 2282 C CA . THR A 1 314 ? 9.072 2.925 -40.534 1.00 97.62 314 THR A CA 1
ATOM 2283 C C . THR A 1 314 ? 9.626 2.292 -41.814 1.00 97.62 314 THR A C 1
ATOM 2285 O O . THR A 1 314 ? 9.228 1.197 -42.202 1.00 97.62 314 THR A O 1
ATOM 2288 N N . ASN A 1 315 ? 10.595 2.938 -42.469 1.00 97.06 315 ASN A N 1
ATOM 2289 C CA . ASN A 1 315 ? 11.307 2.374 -43.617 1.00 97.06 315 ASN A CA 1
ATOM 2290 C C . ASN A 1 315 ? 12.451 1.417 -43.221 1.00 97.06 315 ASN A C 1
ATOM 2292 O O . ASN A 1 315 ? 13.090 0.858 -44.110 1.00 97.06 315 ASN A O 1
ATOM 2296 N N . GLY A 1 316 ? 12.704 1.215 -41.922 1.00 96.56 316 GLY A N 1
ATOM 2297 C CA . GLY A 1 316 ? 13.766 0.364 -41.383 1.00 96.56 316 GLY A CA 1
ATOM 2298 C C . GLY A 1 316 ? 15.129 1.044 -41.235 1.00 96.56 316 GLY A C 1
ATOM 2299 O O . GLY A 1 316 ? 16.080 0.380 -40.830 1.00 96.56 316 GLY A O 1
ATOM 2300 N N . SER A 1 317 ? 15.258 2.333 -41.561 1.00 97.62 317 SER A N 1
ATOM 2301 C CA . SER A 1 317 ? 16.490 3.091 -41.317 1.00 97.62 317 SER A CA 1
ATOM 2302 C C . SER A 1 317 ? 16.618 3.454 -39.839 1.00 97.62 317 SER A C 1
ATOM 2304 O O . SER A 1 317 ? 15.678 4.008 -39.258 1.00 97.62 317 SER A O 1
ATOM 2306 N N . VAL A 1 318 ? 17.787 3.190 -39.253 1.00 97.88 318 VAL A N 1
ATOM 2307 C CA . VAL A 1 318 ? 18.117 3.611 -37.887 1.00 97.88 318 VAL A CA 1
ATOM 2308 C C . VAL A 1 318 ? 19.039 4.820 -37.946 1.00 97.88 318 VAL A C 1
ATOM 2310 O O . VAL A 1 318 ? 20.100 4.761 -38.567 1.00 97.88 318 VAL A O 1
ATOM 2313 N N . GLN A 1 319 ? 18.642 5.914 -37.307 1.00 97.88 319 GLN A N 1
ATOM 2314 C CA . GLN A 1 319 ? 19.366 7.185 -37.298 1.00 97.88 319 GLN A CA 1
ATOM 2315 C C . GLN A 1 319 ? 19.639 7.646 -35.874 1.00 97.88 319 GLN A C 1
ATOM 2317 O O . GLN A 1 319 ? 18.964 7.224 -34.937 1.00 97.88 319 GLN A O 1
ATOM 2322 N N . ILE A 1 320 ? 20.607 8.542 -35.721 1.00 97.06 320 ILE A N 1
ATOM 2323 C CA . ILE A 1 320 ? 20.904 9.186 -34.447 1.00 97.06 320 ILE A CA 1
ATOM 2324 C C . ILE A 1 320 ? 20.746 10.695 -34.554 1.00 97.06 320 ILE A C 1
ATOM 2326 O O . ILE A 1 320 ? 21.229 11.313 -35.501 1.00 97.06 320 ILE A O 1
ATOM 2330 N N . PHE A 1 321 ? 20.085 11.294 -33.573 1.00 97.25 321 PHE A N 1
ATOM 2331 C CA . PHE A 1 321 ? 19.904 12.735 -33.458 1.00 97.25 321 PHE A CA 1
ATOM 2332 C C . PHE A 1 321 ? 20.559 13.206 -32.170 1.00 97.25 321 PHE A C 1
ATOM 2334 O O . PHE A 1 321 ? 20.304 12.648 -31.108 1.00 97.25 321 PHE A O 1
ATOM 2341 N N . LEU A 1 322 ? 21.423 14.209 -32.270 1.00 95.81 322 LEU A N 1
ATOM 2342 C CA . LEU A 1 322 ? 22.254 14.683 -31.166 1.00 95.81 322 LEU A CA 1
ATOM 2343 C C . LEU A 1 322 ? 21.951 16.141 -30.846 1.00 95.81 322 LEU A C 1
ATOM 2345 O O . LEU A 1 322 ? 21.582 16.911 -31.734 1.00 95.81 322 LEU A O 1
ATOM 2349 N N . THR A 1 323 ? 22.186 16.521 -29.593 1.00 95.94 323 THR A N 1
ATOM 2350 C CA . THR A 1 323 ? 22.172 17.925 -29.154 1.00 95.94 323 THR A CA 1
ATOM 2351 C C . THR A 1 323 ? 23.441 18.688 -29.554 1.00 95.94 323 THR A C 1
ATOM 2353 O O . THR A 1 323 ? 23.393 19.905 -29.716 1.00 95.94 323 THR A O 1
ATOM 2356 N N . ALA A 1 324 ? 24.559 17.987 -29.768 1.00 94.69 324 ALA A N 1
ATOM 2357 C CA . ALA A 1 324 ? 25.827 18.539 -30.243 1.00 94.69 324 ALA A CA 1
ATOM 2358 C C . ALA A 1 324 ? 26.612 17.496 -31.060 1.00 94.69 324 ALA A C 1
ATOM 2360 O O . ALA A 1 324 ? 26.401 16.293 -30.909 1.00 94.69 324 ALA A O 1
ATOM 2361 N N . SER A 1 325 ? 27.525 17.945 -31.923 1.00 95.00 325 SER A N 1
ATOM 2362 C CA . SER A 1 325 ? 28.403 17.046 -32.683 1.00 95.00 325 SER A CA 1
ATOM 2363 C C . SER A 1 325 ? 29.490 16.434 -31.796 1.00 95.00 325 SER A C 1
ATOM 2365 O O . SER A 1 325 ? 29.989 17.085 -30.880 1.00 95.00 325 SER A O 1
ATOM 2367 N N . LEU A 1 326 ? 29.905 15.206 -32.108 1.00 94.69 326 LEU A N 1
ATOM 2368 C CA . LEU A 1 326 ? 30.938 14.473 -31.367 1.00 94.69 326 LEU A CA 1
ATOM 2369 C C . LEU A 1 326 ? 32.008 13.928 -32.306 1.00 94.69 326 LEU A C 1
ATOM 2371 O O . LEU A 1 326 ? 31.690 13.471 -33.397 1.00 94.69 326 LEU A O 1
ATOM 2375 N N . VAL A 1 327 ? 33.268 13.918 -31.871 1.00 95.31 327 VAL A N 1
ATOM 2376 C CA . VAL A 1 327 ? 34.371 13.315 -32.633 1.00 95.31 327 VAL A CA 1
ATOM 2377 C C . VAL A 1 327 ? 34.663 11.925 -32.086 1.00 95.31 327 VAL A C 1
ATOM 2379 O O . VAL A 1 327 ? 34.913 11.763 -30.895 1.00 95.31 327 VAL A O 1
ATOM 2382 N N . ASN A 1 328 ? 34.637 10.933 -32.970 1.00 94.31 328 ASN A N 1
ATOM 2383 C CA . ASN A 1 328 ? 34.869 9.524 -32.672 1.00 94.31 328 ASN A CA 1
ATOM 2384 C C . ASN A 1 328 ? 34.053 8.944 -31.492 1.00 94.31 328 ASN A C 1
ATOM 2386 O O . ASN A 1 328 ? 34.627 8.257 -30.641 1.00 94.31 328 ASN A O 1
ATOM 2390 N N . PRO A 1 329 ? 32.734 9.212 -31.384 1.00 95.12 329 PRO A N 1
ATOM 2391 C CA . PRO A 1 329 ? 31.951 8.694 -30.273 1.00 95.12 329 PRO A CA 1
ATOM 2392 C C . PRO A 1 329 ? 31.781 7.175 -30.338 1.00 95.12 329 PRO A C 1
ATOM 2394 O O . PRO A 1 329 ? 31.831 6.547 -31.400 1.00 95.1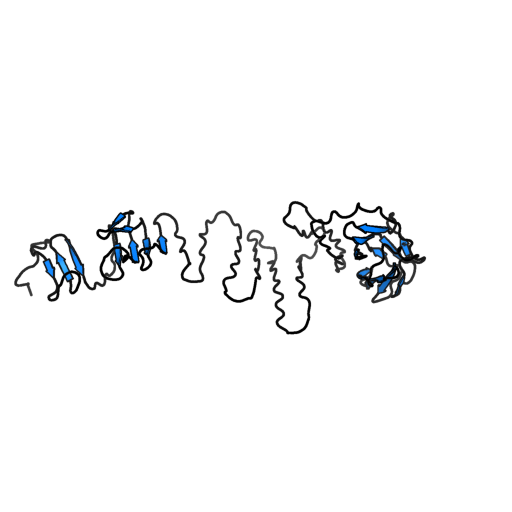2 329 PRO A O 1
ATOM 2397 N N . THR A 1 330 ? 31.496 6.601 -29.174 1.00 94.12 330 THR A N 1
ATOM 2398 C CA . THR A 1 330 ? 31.024 5.228 -29.031 1.00 94.12 330 THR A CA 1
ATOM 2399 C C . THR A 1 330 ? 29.532 5.216 -28.709 1.00 94.12 330 THR A C 1
ATOM 2401 O O . THR A 1 330 ? 29.010 6.141 -28.079 1.00 94.12 330 THR A O 1
ATOM 2404 N N . LEU A 1 331 ? 28.840 4.173 -29.163 1.00 93.12 331 LEU A N 1
ATOM 2405 C CA . LEU A 1 331 ? 27.418 3.959 -28.919 1.00 93.12 331 LEU A CA 1
ATOM 2406 C C . LEU A 1 331 ? 27.180 2.501 -28.519 1.00 93.12 331 LEU A C 1
ATOM 2408 O O . LEU A 1 331 ? 27.629 1.578 -29.200 1.00 93.12 331 LEU A O 1
ATOM 2412 N N . VAL A 1 332 ? 26.443 2.309 -27.427 1.00 92.31 332 VAL A N 1
ATOM 2413 C CA . VAL A 1 332 ? 25.822 1.030 -27.065 1.00 92.31 332 VAL A CA 1
ATOM 2414 C C . VAL A 1 332 ? 24.333 1.184 -27.331 1.00 92.31 332 VAL A C 1
ATOM 2416 O O . VAL A 1 332 ? 23.709 2.091 -26.782 1.00 92.31 332 VAL A O 1
ATOM 2419 N N . TRP A 1 333 ? 23.756 0.323 -28.164 1.00 90.81 333 TRP A N 1
ATOM 2420 C CA . TRP A 1 333 ? 22.321 0.389 -28.483 1.00 90.81 333 TRP A CA 1
ATOM 2421 C C . TRP A 1 333 ? 21.516 -0.811 -27.971 1.00 90.81 333 TRP A C 1
ATOM 2423 O O . TRP A 1 333 ? 20.409 -1.060 -28.434 1.00 90.81 333 TRP A O 1
ATOM 2433 N N . ASP A 1 334 ? 22.048 -1.515 -26.967 1.00 88.12 334 ASP A N 1
ATOM 2434 C CA . ASP A 1 334 ? 21.402 -2.649 -26.279 1.00 88.12 334 ASP A CA 1
ATOM 2435 C C . ASP A 1 334 ? 20.051 -2.285 -25.631 1.00 88.12 334 ASP A C 1
ATOM 2437 O O . ASP A 1 334 ? 19.238 -3.157 -25.336 1.00 88.12 334 ASP A O 1
ATOM 2441 N N . ALA A 1 335 ? 19.794 -0.990 -25.428 1.00 83.44 335 ALA A N 1
ATOM 2442 C CA . ALA A 1 335 ? 18.534 -0.465 -24.908 1.00 83.44 335 ALA A CA 1
ATOM 2443 C C . ALA A 1 335 ? 17.449 -0.264 -25.989 1.00 83.44 335 ALA A C 1
ATOM 2445 O O . ALA A 1 335 ? 16.324 0.122 -25.659 1.00 83.44 335 ALA A O 1
ATOM 2446 N N . VAL A 1 336 ? 17.755 -0.488 -27.274 1.00 93.56 336 VAL A N 1
ATOM 2447 C CA . VAL A 1 336 ? 16.790 -0.277 -28.361 1.00 93.56 336 VAL A CA 1
ATOM 2448 C C . VAL A 1 336 ? 15.869 -1.487 -28.485 1.00 93.56 336 VAL A C 1
ATOM 2450 O O . VAL A 1 336 ? 16.260 -2.558 -28.957 1.00 93.56 336 VAL A O 1
ATOM 2453 N N . ARG A 1 337 ? 14.612 -1.279 -28.088 1.00 94.94 337 ARG A N 1
ATOM 2454 C CA . ARG A 1 337 ? 13.527 -2.249 -28.212 1.00 94.94 337 ARG A CA 1
ATOM 2455 C C . ARG A 1 337 ? 12.244 -1.578 -28.680 1.00 94.94 337 ARG A C 1
ATOM 2457 O O . ARG A 1 337 ? 11.824 -0.604 -28.060 1.00 94.94 337 ARG A O 1
ATOM 2464 N N . PHE A 1 338 ? 11.613 -2.104 -29.727 1.00 94.50 338 PHE A N 1
ATOM 2465 C CA . PHE A 1 338 ? 10.414 -1.505 -30.327 1.00 94.50 338 PHE A CA 1
ATOM 2466 C C . PHE A 1 338 ? 9.440 -2.558 -30.880 1.00 94.50 338 PHE A C 1
ATOM 2468 O O . PHE A 1 338 ? 9.883 -3.636 -31.270 1.00 94.50 338 PHE A O 1
ATOM 2475 N N . PRO A 1 339 ? 8.123 -2.291 -30.916 1.00 94.00 339 PRO A N 1
ATOM 2476 C CA . PRO A 1 339 ? 7.140 -3.199 -31.510 1.00 94.00 339 PRO A CA 1
ATOM 2477 C C . PRO A 1 339 ? 7.183 -3.176 -33.048 1.00 94.00 339 PRO A C 1
ATOM 2479 O O . PRO A 1 339 ? 7.450 -2.134 -33.646 1.00 94.00 339 PRO A O 1
ATOM 2482 N N . VAL A 1 340 ? 6.902 -4.320 -33.681 1.00 89.25 340 VAL A N 1
ATOM 2483 C CA . VAL A 1 340 ? 6.726 -4.452 -35.150 1.00 89.25 340 VAL A CA 1
ATOM 2484 C C . VAL A 1 340 ? 5.244 -4.392 -35.556 1.00 89.25 340 VAL A C 1
ATOM 2486 O O . VAL A 1 340 ? 4.930 -4.138 -36.717 1.00 89.25 340 VAL A O 1
ATOM 2489 N N . ILE A 1 341 ? 4.347 -4.629 -34.593 1.00 72.75 341 ILE A N 1
ATOM 2490 C CA . ILE A 1 341 ? 2.885 -4.708 -34.752 1.00 72.75 341 ILE A CA 1
ATOM 2491 C C . ILE A 1 341 ? 2.200 -3.362 -34.533 1.00 72.75 341 ILE A C 1
ATOM 2493 O O . ILE A 1 341 ? 2.809 -2.461 -33.910 1.00 72.75 341 ILE A O 1
#

Sequence (341 aa):
MAFRNQPLAGNYLVRAAIQSINYVQGLTGWTINRDGSAEFNSVTIRGATTSQGVSLYYNGAPANGNMIASIAPAAGTDAYGNAYPQGIATYNGAGVRTGLWNMGTFATIDPVSLGFAEIVPLNTTNFSPSLIFSAGGNSTYKGASVGVQTDTTDTNQPLEILTLAGASSLADAHRSYAAIQMYAGGTSLDGAKAYLEWYNNSTAYVPFLWNQNGIVGIGSVYAAQPGTVPAAQEAWHTTSLAASWTASGGAPCSYRLMADGTVVMKGFMTFAGTLTSGSTITGTALPAGYRPLQTYVVPCVLGGNVTGQIQVNTNGSVQIFLTASLVNPTLVWDAVRFPVI